Protein AF-A0A1Y3MQ27-F1 (afdb_monomer)

Sequence (311 aa):
MPIEHPIFKDSNKDNNNSEYLRPGSRIKKKEFFRLITQALKEHGFNQTADVL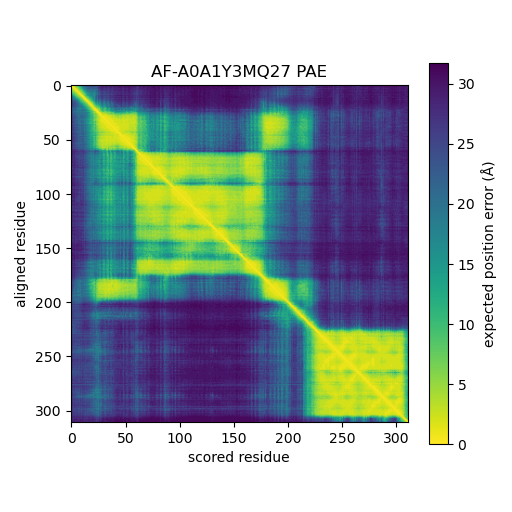EHESGIVYEESNIIQFRSSIINGDWKSAENLLKFLKIKENNYNECLFYIRQQKYLELLEKRKFTKALVVLRKELAPLQVKLNKLYELSSYLMYKNIDDIKNKINWSSKSSRSVLLNELQKYISPSLMIPKHRLETLVEQSLEFQESNCIYHNTNEKYIPIYTDHICLKEKMPNINTHILEGHDDEVWNVSFSPDGKFLASGSKDCTTIIWDITDFQLKYRLRGHIDAISNLYWSPNGKQILTCSNDRTIKLWDVMVCNN

Mean predicted aligned error: 19.34 Å

Foldseek 3Di:
DDDDDPPPPPPDPDDDDDPPPDPPDDDDPLNVLLLVLLVCVVVPVPVVSVVSCVVVVRDNPPPLVVQLLVCLLVVVLVSNLVSLVVFAFDPPCSLVLQLLSLLLVLLVCVVVVVLVVSVCSLPPPNVVSVPPVVVSVVSVVSSVDPDNVVVCVVVVDDSNVSSVVSSVVVVVGGDDDPDQDRCNVVVNVVVVVVVLVVQAPDPPDPDPDDDPPDDPPRPPPRCPPPPDDDQDDDPADWQEWDAQLVRQWIWIWFQSQWIWIAGPVVRDTDDIDHDGPGGFNYKDADNVRQWIWTDGPSRDIDIDGPPDDDD

Structure (mmCIF, N/CA/C/O backbone):
data_AF-A0A1Y3MQ27-F1
#
_entry.id   AF-A0A1Y3MQ27-F1
#
loop_
_atom_site.group_PDB
_atom_site.id
_atom_site.type_symbol
_atom_site.label_atom_id
_atom_site.label_alt_id
_atom_site.label_comp_id
_atom_site.label_asym_id
_atom_site.label_entity_id
_atom_site.label_seq_id
_atom_site.pdbx_PDB_ins_code
_atom_site.Cartn_x
_atom_site.Cartn_y
_atom_site.Cartn_z
_atom_site.occupancy
_atom_site.B_iso_or_equiv
_atom_site.auth_seq_id
_atom_site.auth_comp_id
_atom_site.auth_asym_id
_atom_site.auth_atom_id
_atom_site.pdbx_PDB_model_num
ATOM 1 N N . MET A 1 1 ? 45.745 9.295 -0.273 1.00 27.42 1 MET A N 1
ATOM 2 C CA . MET A 1 1 ? 44.733 9.063 0.781 1.00 27.42 1 MET A CA 1
ATOM 3 C C . MET A 1 1 ? 43.494 8.526 0.096 1.00 27.42 1 MET A C 1
ATOM 5 O O . MET A 1 1 ? 43.060 9.178 -0.847 1.00 27.42 1 MET A O 1
ATOM 9 N N . PRO A 1 2 ? 42.981 7.342 0.459 1.00 26.38 2 PRO A N 1
ATOM 10 C CA . PRO A 1 2 ? 41.745 6.861 -0.132 1.00 26.38 2 PRO A CA 1
ATOM 11 C C . PRO A 1 2 ? 40.610 7.732 0.409 1.00 26.38 2 PRO A C 1
ATOM 13 O O . PRO A 1 2 ? 40.486 7.924 1.616 1.00 26.38 2 PRO A O 1
ATOM 16 N N . ILE A 1 3 ? 39.843 8.321 -0.500 1.00 26.72 3 ILE A N 1
ATOM 17 C CA . ILE A 1 3 ? 38.621 9.047 -0.173 1.00 26.72 3 ILE A CA 1
ATOM 18 C C . ILE A 1 3 ? 37.584 7.964 0.117 1.00 26.72 3 ILE A C 1
ATOM 20 O O . ILE A 1 3 ? 37.194 7.219 -0.780 1.00 26.72 3 ILE A O 1
ATOM 24 N N . GLU A 1 4 ? 37.215 7.816 1.386 1.00 25.50 4 GLU A N 1
ATOM 25 C CA . GLU A 1 4 ? 36.120 6.945 1.793 1.00 25.50 4 GLU A CA 1
ATOM 26 C C . GLU A 1 4 ? 34.834 7.428 1.110 1.00 25.50 4 GLU A C 1
ATOM 28 O O . GLU A 1 4 ? 34.375 8.550 1.322 1.00 25.50 4 GLU A O 1
ATOM 33 N N . HIS A 1 5 ? 34.248 6.577 0.265 1.00 27.97 5 HIS A N 1
ATOM 34 C CA . HIS A 1 5 ? 32.849 6.720 -0.121 1.00 27.97 5 HIS A CA 1
ATOM 35 C C . HIS A 1 5 ? 31.992 6.749 1.153 1.00 27.97 5 HIS A C 1
ATOM 37 O O . HIS A 1 5 ? 32.304 6.006 2.089 1.00 27.97 5 HIS A O 1
ATOM 43 N N . PRO A 1 6 ? 30.893 7.524 1.212 1.00 27.62 6 PRO A N 1
ATOM 44 C CA . PRO A 1 6 ? 29.932 7.382 2.291 1.00 27.62 6 PRO A CA 1
ATOM 45 C C . PRO A 1 6 ? 29.273 6.008 2.150 1.00 27.62 6 PRO A C 1
ATOM 47 O O . PRO A 1 6 ? 28.302 5.807 1.424 1.00 27.62 6 PRO A O 1
ATOM 50 N N . ILE A 1 7 ? 29.863 5.027 2.827 1.00 28.61 7 ILE A N 1
ATOM 51 C CA . ILE A 1 7 ? 29.260 3.734 3.089 1.00 28.61 7 ILE A CA 1
ATOM 52 C C . ILE A 1 7 ? 28.064 4.045 3.984 1.00 28.61 7 ILE A C 1
ATOM 54 O O . ILE A 1 7 ? 28.229 4.315 5.175 1.00 28.61 7 ILE A O 1
ATOM 58 N N . PHE A 1 8 ? 26.857 4.000 3.422 1.00 32.44 8 PHE A N 1
ATOM 59 C CA . PHE A 1 8 ? 25.646 3.820 4.213 1.00 32.44 8 PHE A CA 1
ATOM 60 C C . PHE A 1 8 ? 25.761 2.459 4.908 1.00 32.44 8 PHE A C 1
ATOM 62 O O . PHE A 1 8 ? 25.398 1.416 4.365 1.00 32.44 8 PHE A O 1
ATOM 69 N N . LYS A 1 9 ? 26.370 2.455 6.097 1.00 26.53 9 LYS A N 1
ATOM 70 C CA . LYS A 1 9 ? 26.350 1.316 7.006 1.00 26.53 9 LYS A CA 1
ATOM 71 C C . LYS A 1 9 ? 24.945 1.234 7.586 1.00 26.53 9 LYS A C 1
ATOM 73 O O . LYS A 1 9 ? 24.641 1.889 8.577 1.00 26.53 9 LYS A O 1
ATOM 78 N N . ASP A 1 10 ? 24.121 0.388 6.981 1.00 29.91 10 ASP A N 1
ATOM 79 C CA . ASP A 1 10 ? 22.937 -0.163 7.630 1.00 29.91 10 ASP A CA 1
ATOM 80 C C . ASP A 1 10 ? 23.399 -1.045 8.799 1.00 29.91 10 ASP A C 1
ATOM 82 O O . ASP A 1 10 ? 23.634 -2.249 8.668 1.00 29.91 10 ASP A O 1
ATOM 86 N N . SER A 1 11 ? 23.547 -0.452 9.982 1.00 30.03 11 SER A N 1
ATOM 87 C CA . SER A 1 11 ? 23.458 -1.206 11.228 1.00 30.03 11 SER A CA 1
ATOM 88 C C . SER A 1 11 ? 21.982 -1.460 11.516 1.00 30.03 11 SER A C 1
ATOM 90 O O . SER A 1 11 ? 21.378 -0.738 12.300 1.00 30.03 11 SER A O 1
ATOM 92 N N . ASN A 1 12 ? 21.401 -2.428 10.809 1.00 28.53 12 ASN A N 1
ATOM 93 C CA . ASN A 1 12 ? 20.336 -3.308 11.290 1.00 28.53 12 ASN A CA 1
ATOM 94 C C . ASN A 1 12 ? 20.055 -4.365 10.218 1.00 28.53 12 ASN A C 1
ATOM 96 O O . ASN A 1 12 ? 19.348 -4.140 9.239 1.00 28.53 12 ASN A O 1
ATOM 100 N N . LYS A 1 13 ? 20.635 -5.549 10.429 1.00 36.75 13 LYS A N 1
ATOM 101 C CA . LYS A 1 13 ? 20.123 -6.787 9.849 1.00 36.75 13 LYS A CA 1
ATOM 102 C C . LYS A 1 13 ? 18.758 -7.044 10.477 1.00 36.75 13 LYS A C 1
ATOM 104 O O . LYS A 1 13 ? 18.708 -7.649 11.536 1.00 36.75 13 LYS A O 1
ATOM 109 N N . ASP A 1 14 ? 17.697 -6.636 9.799 1.00 28.31 14 ASP A N 1
ATOM 110 C CA . ASP A 1 14 ? 16.402 -7.292 9.922 1.00 28.31 14 ASP A CA 1
ATOM 111 C C . ASP A 1 14 ? 15.867 -7.581 8.520 1.00 28.31 14 ASP A C 1
ATOM 113 O O . ASP A 1 14 ? 15.483 -6.705 7.746 1.00 28.31 14 ASP A O 1
ATOM 117 N N . ASN A 1 15 ? 15.931 -8.868 8.187 1.00 34.31 15 ASN A N 1
ATOM 118 C CA . ASN A 1 15 ? 15.288 -9.454 7.029 1.00 34.31 15 ASN A CA 1
ATOM 119 C C . ASN A 1 15 ? 13.765 -9.291 7.152 1.00 34.31 15 ASN A C 1
ATOM 121 O O . ASN A 1 15 ? 13.186 -9.607 8.188 1.00 34.31 15 ASN A O 1
ATOM 125 N N . ASN A 1 16 ? 13.149 -8.951 6.018 1.00 32.69 16 ASN A N 1
ATOM 126 C CA . ASN A 1 16 ? 11.715 -8.955 5.711 1.00 32.69 16 ASN A CA 1
ATOM 127 C C . ASN A 1 16 ? 10.898 -7.727 6.173 1.00 32.69 16 ASN A C 1
ATOM 129 O O . ASN A 1 16 ? 10.679 -7.496 7.355 1.00 32.69 16 ASN A O 1
ATOM 133 N N . ASN A 1 17 ? 10.301 -7.058 5.174 1.00 31.69 17 ASN A N 1
ATOM 134 C CA . ASN A 1 17 ? 9.144 -6.148 5.246 1.00 31.69 17 ASN A CA 1
ATOM 135 C C . ASN A 1 17 ? 9.343 -4.662 5.575 1.00 31.69 17 ASN A C 1
ATOM 137 O O . ASN A 1 17 ? 8.513 -4.072 6.267 1.00 31.69 17 ASN A O 1
ATOM 141 N N . SER A 1 18 ? 10.304 -3.994 4.941 1.00 33.72 18 SER A N 1
ATOM 142 C CA . SER A 1 18 ? 10.174 -2.545 4.762 1.00 33.72 18 SER A CA 1
ATOM 143 C C . SER A 1 18 ? 10.921 -2.027 3.534 1.00 33.72 18 SER A C 1
ATOM 145 O O . SER A 1 18 ? 12.056 -1.561 3.627 1.00 33.72 18 SER A O 1
ATOM 147 N N . GLU A 1 19 ? 10.269 -2.080 2.369 1.00 34.22 19 GLU A N 1
ATOM 148 C CA . GLU A 1 19 ? 10.625 -1.222 1.232 1.00 34.22 19 GLU A CA 1
ATOM 149 C C . GLU A 1 19 ? 10.291 0.229 1.605 1.00 34.22 19 GLU A C 1
ATOM 151 O O . GLU A 1 19 ? 9.256 0.783 1.238 1.00 34.22 19 GLU A O 1
ATOM 156 N N . TYR A 1 20 ? 11.158 0.857 2.395 1.00 43.25 20 TYR A N 1
ATOM 157 C CA . TYR A 1 20 ? 11.160 2.305 2.496 1.00 43.25 20 TYR A CA 1
ATOM 158 C C . TYR A 1 20 ? 11.669 2.846 1.158 1.00 43.25 20 TYR A C 1
ATOM 160 O O . TYR A 1 20 ? 12.786 2.533 0.750 1.00 43.25 20 TYR A O 1
ATOM 168 N N . LEU A 1 21 ? 10.823 3.622 0.468 1.00 46.81 21 LEU A N 1
ATOM 169 C CA . LEU A 1 21 ? 11.130 4.314 -0.788 1.00 46.81 21 LEU A CA 1
ATOM 170 C C . LEU A 1 21 ? 12.510 4.979 -0.697 1.00 46.81 21 LEU A C 1
ATOM 172 O O . LEU A 1 21 ? 12.679 5.945 0.051 1.00 46.81 21 LEU A O 1
ATOM 176 N N . ARG A 1 22 ? 13.484 4.421 -1.422 1.00 45.56 22 ARG A N 1
ATOM 177 C CA . ARG A 1 22 ? 14.839 4.968 -1.560 1.00 45.56 22 ARG A CA 1
ATOM 178 C C . ARG A 1 22 ? 14.844 6.040 -2.660 1.00 45.56 22 ARG A C 1
ATOM 180 O O . ARG A 1 22 ? 14.105 5.877 -3.640 1.00 45.56 22 ARG A O 1
ATOM 187 N N . PRO A 1 23 ? 15.680 7.086 -2.564 1.00 38.97 23 PRO A N 1
ATOM 188 C CA . PRO A 1 23 ? 15.917 8.005 -3.677 1.00 38.97 23 PRO A CA 1
ATOM 189 C C . PRO A 1 23 ? 16.283 7.228 -4.956 1.00 38.97 23 PRO A C 1
ATOM 191 O O . PRO A 1 23 ? 17.087 6.300 -4.906 1.00 38.97 23 PRO A O 1
ATOM 194 N N . GLY A 1 24 ? 15.640 7.551 -6.083 1.00 43.88 24 GLY A N 1
ATOM 195 C CA . GLY A 1 24 ? 15.844 6.869 -7.373 1.00 43.88 24 GLY A CA 1
ATOM 196 C C . GLY A 1 24 ? 15.005 5.603 -7.612 1.00 43.88 24 GLY A C 1
ATOM 197 O O . GLY A 1 24 ? 15.063 5.033 -8.700 1.00 43.88 24 GLY A O 1
ATOM 198 N N . SER A 1 25 ? 14.192 5.160 -6.645 1.00 51.94 25 SER A N 1
ATOM 199 C CA . SER A 1 25 ? 13.251 4.050 -6.858 1.00 51.94 25 SER A CA 1
ATOM 200 C C . SER A 1 25 ? 11.971 4.507 -7.573 1.00 51.94 25 SER A C 1
ATOM 202 O O . SER A 1 25 ? 11.448 5.597 -7.334 1.00 51.94 25 SER A O 1
ATOM 204 N N . ARG A 1 26 ? 11.446 3.670 -8.478 1.00 54.38 26 ARG A N 1
ATOM 205 C CA . ARG A 1 26 ? 10.210 3.959 -9.219 1.00 54.38 26 ARG A CA 1
ATOM 206 C C . ARG A 1 26 ? 9.015 3.870 -8.267 1.00 54.38 26 ARG A C 1
ATOM 208 O O . ARG A 1 26 ? 8.579 2.772 -7.926 1.00 54.38 26 ARG A O 1
ATOM 215 N N . ILE A 1 27 ? 8.477 5.018 -7.858 1.00 63.44 27 ILE A N 1
ATOM 216 C CA . ILE A 1 27 ? 7.309 5.081 -6.970 1.00 63.44 27 ILE A CA 1
ATOM 217 C C . ILE A 1 27 ? 6.095 4.495 -7.699 1.00 63.44 27 ILE A C 1
ATOM 219 O O . ILE A 1 27 ? 5.733 4.941 -8.793 1.00 63.44 27 ILE A O 1
ATOM 223 N N . LYS A 1 28 ? 5.438 3.488 -7.111 1.00 69.31 28 LYS A N 1
ATOM 224 C CA . LYS A 1 28 ? 4.198 2.946 -7.683 1.00 69.31 28 LYS A CA 1
ATOM 225 C C . LYS A 1 28 ? 3.100 4.005 -7.583 1.00 69.31 28 LYS A C 1
ATOM 227 O O . LYS A 1 28 ? 2.951 4.653 -6.550 1.00 69.31 28 LYS A O 1
ATOM 232 N N . LYS A 1 29 ? 2.247 4.106 -8.612 1.00 70.56 29 LYS A N 1
ATOM 233 C CA . LYS A 1 29 ? 1.107 5.049 -8.666 1.00 70.56 29 LYS A CA 1
ATOM 234 C C . LYS A 1 29 ? 0.308 5.073 -7.353 1.00 70.56 29 LYS A C 1
ATOM 236 O O . LYS A 1 29 ? 0.011 6.134 -6.820 1.00 70.56 29 LYS A O 1
ATOM 241 N N . LYS A 1 30 ? 0.027 3.895 -6.789 1.00 69.44 30 LYS A N 1
ATOM 242 C CA . LYS A 1 30 ? -0.718 3.736 -5.532 1.00 69.44 30 LYS A CA 1
ATOM 243 C C . LYS A 1 30 ? -0.022 4.345 -4.309 1.00 69.44 30 LYS A C 1
ATOM 245 O O . LYS A 1 30 ? -0.690 4.904 -3.449 1.00 69.44 30 LYS A O 1
ATOM 250 N N . GLU A 1 31 ? 1.295 4.215 -4.214 1.00 72.00 31 GLU A N 1
ATOM 251 C CA . GLU A 1 31 ? 2.090 4.745 -3.098 1.00 72.00 31 GLU A CA 1
ATOM 252 C C . GLU A 1 31 ? 2.234 6.264 -3.203 1.00 72.00 31 GLU A C 1
ATOM 254 O O . GLU A 1 31 ? 2.124 6.963 -2.200 1.00 72.00 31 GLU A O 1
ATOM 259 N N . PHE A 1 32 ? 2.365 6.778 -4.427 1.00 77.56 32 PHE A N 1
ATOM 260 C CA . PHE A 1 32 ? 2.412 8.211 -4.698 1.00 77.56 32 PHE A CA 1
ATOM 261 C C . PHE A 1 32 ? 1.126 8.933 -4.269 1.00 77.56 32 PHE A C 1
ATOM 263 O O . PHE A 1 32 ? 1.185 9.897 -3.508 1.00 77.56 32 PHE A O 1
ATOM 270 N N . PHE A 1 33 ? -0.048 8.422 -4.666 1.00 79.00 33 PHE A N 1
ATOM 271 C CA . PHE A 1 33 ? -1.326 9.008 -4.237 1.00 79.00 33 PHE A CA 1
ATOM 272 C C . PHE A 1 33 ? -1.500 8.975 -2.714 1.00 79.00 33 PHE A C 1
ATOM 274 O O . PHE A 1 33 ? -2.037 9.921 -2.141 1.00 79.00 33 PHE A O 1
ATOM 281 N N . ARG A 1 34 ? -0.988 7.943 -2.029 1.00 75.44 34 ARG A N 1
ATOM 282 C CA . ARG A 1 34 ? -1.011 7.880 -0.559 1.00 75.44 34 ARG A CA 1
ATOM 283 C C . ARG A 1 34 ? -0.149 8.968 0.085 1.00 75.44 34 ARG A C 1
ATOM 285 O O . ARG A 1 34 ? -0.623 9.617 1.009 1.00 75.44 34 ARG A O 1
ATOM 292 N N . LEU A 1 35 ? 1.064 9.195 -0.420 1.00 78.62 35 LEU A N 1
ATOM 293 C CA . LEU A 1 35 ? 1.964 10.241 0.082 1.00 78.62 35 LEU A CA 1
ATOM 294 C C . LEU A 1 35 ? 1.359 11.644 -0.057 1.00 78.62 35 LEU A C 1
ATOM 296 O O . LEU A 1 35 ? 1.412 12.431 0.884 1.00 78.62 35 LEU A O 1
ATOM 300 N N . ILE A 1 36 ? 0.736 11.938 -1.203 1.00 83.12 36 ILE A N 1
ATOM 301 C CA . ILE A 1 36 ? 0.072 13.230 -1.434 1.00 83.12 36 ILE A CA 1
ATOM 302 C C . ILE A 1 36 ? -1.112 13.404 -0.487 1.00 83.12 36 ILE A C 1
ATOM 304 O O . ILE A 1 36 ? -1.260 14.444 0.147 1.00 83.12 36 ILE A O 1
ATOM 308 N N . THR A 1 37 ? -1.947 12.375 -0.364 1.00 77.44 37 THR A N 1
ATOM 309 C CA . THR A 1 37 ? -3.140 12.436 0.484 1.00 77.44 37 THR A CA 1
ATOM 310 C C . THR A 1 37 ? -2.776 12.640 1.957 1.00 77.44 37 THR A C 1
ATOM 312 O O . THR A 1 37 ? -3.456 13.385 2.662 1.00 77.44 37 THR A O 1
ATOM 315 N N . GLN A 1 38 ? -1.676 12.033 2.418 1.00 78.38 38 GLN A N 1
ATOM 316 C CA . GLN A 1 38 ? -1.132 12.283 3.750 1.00 78.38 38 GLN A CA 1
ATOM 317 C C . GLN A 1 38 ? -0.704 13.740 3.925 1.00 78.38 38 GLN A C 1
ATOM 319 O O . GLN A 1 38 ? -1.139 14.379 4.880 1.00 78.38 38 GLN A O 1
ATOM 324 N N . ALA A 1 39 ? 0.102 14.269 3.001 1.00 82.00 39 ALA A N 1
ATOM 325 C CA . ALA A 1 39 ? 0.589 15.643 3.071 1.00 82.00 39 ALA A CA 1
ATOM 326 C C . ALA A 1 39 ? -0.572 16.653 3.077 1.00 82.00 39 ALA A C 1
ATOM 328 O O . ALA A 1 39 ? -0.593 17.575 3.888 1.00 82.00 39 ALA A O 1
ATOM 329 N N . LEU A 1 40 ? -1.597 16.440 2.243 1.00 82.38 40 LEU A N 1
ATOM 330 C CA . LEU A 1 40 ? -2.800 17.279 2.224 1.00 82.38 40 LEU A CA 1
ATOM 331 C C . LEU A 1 40 ? -3.514 17.292 3.582 1.00 82.38 40 LEU A C 1
ATOM 333 O O . LEU A 1 40 ? -3.908 18.356 4.056 1.00 82.38 40 LEU A O 1
ATOM 337 N N . LYS A 1 41 ? -3.655 16.129 4.227 1.00 76.75 41 LYS A N 1
ATOM 338 C CA . LYS A 1 41 ? -4.280 16.013 5.554 1.00 76.75 41 LYS A CA 1
ATOM 339 C C . LYS A 1 41 ? -3.419 16.631 6.661 1.00 76.75 41 LYS A C 1
ATOM 341 O O . LYS A 1 41 ? -3.968 17.262 7.560 1.00 76.75 41 LYS A O 1
ATOM 346 N N . GLU A 1 42 ? -2.094 16.498 6.589 1.00 77.94 42 GLU A N 1
ATOM 347 C CA . GLU A 1 42 ? -1.149 17.116 7.536 1.00 77.94 42 GLU A CA 1
ATOM 348 C C . GLU A 1 42 ? -1.198 18.652 7.483 1.00 77.94 42 GLU A C 1
ATOM 350 O O . GLU A 1 42 ? -1.182 19.295 8.531 1.00 77.94 42 GLU A O 1
ATOM 355 N N . HIS A 1 43 ? -1.371 19.229 6.290 1.00 81.12 43 HIS A N 1
ATOM 356 C CA . HIS A 1 43 ? -1.516 20.677 6.077 1.00 81.12 43 HIS A CA 1
ATOM 357 C C . HIS A 1 43 ? -2.954 21.205 6.223 1.00 81.12 43 HIS A C 1
ATOM 359 O O . HIS A 1 43 ? -3.209 22.388 6.012 1.00 81.12 43 HIS A O 1
ATOM 365 N N . GLY A 1 44 ? -3.914 20.351 6.596 1.00 78.25 44 GLY A N 1
ATOM 366 C CA . GLY A 1 44 ? -5.304 20.747 6.857 1.00 78.25 44 GLY A CA 1
ATOM 367 C C . GLY A 1 44 ? -6.212 20.854 5.623 1.00 78.25 44 GLY A C 1
ATOM 368 O O . GLY A 1 44 ? -7.376 21.238 5.753 1.00 78.25 44 GLY A O 1
ATOM 369 N N . PHE A 1 45 ? -5.746 20.456 4.437 1.00 84.38 45 PHE A N 1
ATOM 370 C CA . PHE A 1 45 ? -6.516 20.431 3.186 1.00 84.38 45 PHE A CA 1
ATOM 371 C C . PHE A 1 45 ? -7.380 19.164 3.050 1.00 84.38 45 PHE A C 1
ATOM 373 O O . PHE A 1 45 ? -7.280 18.409 2.081 1.00 84.38 45 PHE A O 1
ATOM 380 N N . ASN A 1 46 ? -8.259 18.927 4.027 1.00 74.12 46 ASN A N 1
ATOM 381 C CA .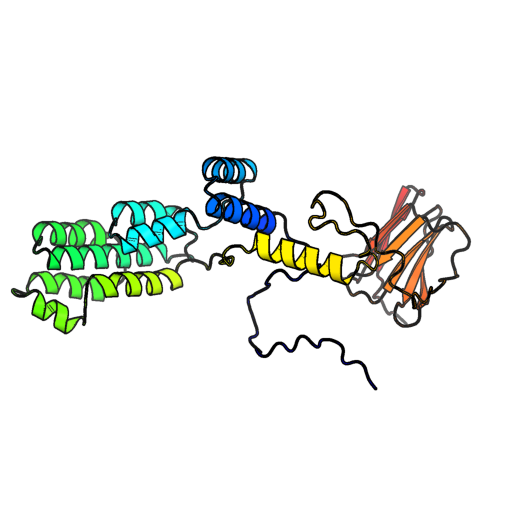 ASN A 1 46 ? -9.064 17.700 4.101 1.00 74.12 46 ASN A CA 1
ATOM 382 C C . ASN A 1 46 ? -10.031 17.532 2.915 1.00 74.12 46 ASN A C 1
ATOM 384 O O . ASN A 1 46 ? -10.136 16.440 2.373 1.00 74.12 46 ASN A O 1
ATOM 388 N N . GLN A 1 47 ? -10.680 18.611 2.460 1.00 76.50 47 GLN A N 1
ATOM 389 C CA . GLN A 1 47 ? -11.613 18.556 1.321 1.00 76.50 47 GLN A CA 1
ATOM 390 C C . GLN A 1 47 ? -10.912 18.122 0.026 1.00 76.50 47 GLN A C 1
ATOM 392 O O . GLN A 1 47 ? -11.423 17.288 -0.714 1.00 76.50 47 GLN A O 1
ATOM 397 N N . THR A 1 48 ? -9.714 18.652 -0.225 1.00 79.44 48 THR A N 1
ATOM 398 C CA . THR A 1 48 ? -8.897 18.296 -1.391 1.00 79.44 48 THR A CA 1
ATOM 399 C C . THR A 1 48 ? -8.414 16.851 -1.311 1.00 79.44 48 THR A C 1
ATOM 401 O O . THR A 1 48 ? -8.402 16.148 -2.318 1.00 79.44 48 THR A O 1
ATOM 404 N N . ALA A 1 49 ? -8.051 16.391 -0.110 1.00 76.62 49 ALA A N 1
ATOM 405 C CA . ALA A 1 49 ? -7.676 15.002 0.122 1.00 76.62 49 ALA A CA 1
ATOM 406 C C . ALA A 1 49 ? -8.842 14.041 -0.172 1.00 76.62 49 ALA A C 1
ATOM 408 O O . ALA A 1 49 ? -8.634 13.020 -0.820 1.00 76.62 49 ALA A O 1
ATOM 409 N N . ASP A 1 50 ? -10.065 14.386 0.237 1.00 69.75 50 ASP A N 1
ATOM 410 C CA . ASP A 1 50 ? -11.253 13.554 0.010 1.00 69.75 50 ASP A CA 1
ATOM 411 C C . ASP A 1 50 ? -11.631 13.478 -1.484 1.00 69.75 50 ASP A C 1
ATOM 413 O O . ASP A 1 50 ? -11.969 12.405 -1.987 1.00 69.75 50 ASP A O 1
ATOM 417 N N . VAL A 1 51 ? -11.511 14.590 -2.224 1.00 80.50 51 VAL A N 1
ATOM 418 C CA . VAL A 1 51 ? -11.692 14.606 -3.690 1.00 80.50 51 VAL A CA 1
ATOM 419 C C . VAL A 1 51 ? -10.641 13.733 -4.380 1.00 80.50 51 VAL A C 1
ATOM 421 O O . VAL A 1 51 ? -10.982 12.920 -5.239 1.00 80.50 51 VAL A O 1
ATOM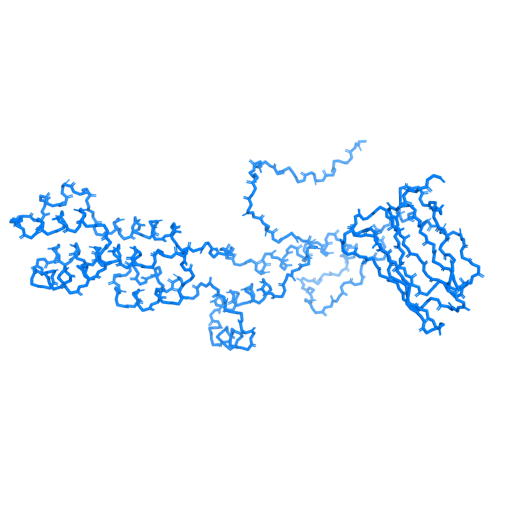 424 N N . LEU A 1 52 ? -9.375 13.841 -3.968 1.00 78.38 52 LEU A N 1
ATOM 425 C CA . LEU A 1 52 ? -8.283 13.042 -4.523 1.00 78.38 52 LEU A CA 1
ATOM 426 C C . LEU A 1 52 ? -8.490 11.539 -4.277 1.00 78.38 52 LEU A C 1
ATOM 428 O O . LEU A 1 52 ? -8.247 10.725 -5.170 1.00 78.38 52 LEU A O 1
ATOM 432 N N . GLU A 1 53 ? -8.957 11.154 -3.089 1.00 73.12 53 GLU A N 1
ATOM 433 C CA . GLU A 1 53 ? -9.306 9.765 -2.769 1.00 73.12 53 GLU A CA 1
ATOM 434 C C . GLU A 1 53 ? -10.459 9.253 -3.644 1.00 73.12 53 GLU A C 1
ATOM 436 O O . GLU A 1 53 ? -10.396 8.125 -4.143 1.00 73.12 53 GLU A O 1
ATOM 441 N N . HIS A 1 54 ? -11.481 10.084 -3.869 1.00 70.00 54 HIS A N 1
ATOM 442 C CA . HIS A 1 54 ? -12.636 9.746 -4.699 1.00 70.00 54 HIS A CA 1
ATOM 443 C C . HIS A 1 54 ? -12.257 9.554 -6.176 1.00 70.00 54 HIS A C 1
ATOM 445 O O . HIS A 1 54 ? -12.633 8.552 -6.782 1.00 70.00 54 HIS A O 1
ATOM 451 N N . GLU A 1 55 ? -11.483 10.474 -6.757 1.00 76.62 55 GLU A N 1
ATOM 452 C CA . GLU A 1 55 ? -11.093 10.415 -8.173 1.00 76.62 55 GLU A CA 1
ATOM 453 C C . GLU A 1 55 ? -10.038 9.344 -8.464 1.00 76.62 55 GLU A C 1
ATOM 455 O O . GLU A 1 55 ? -10.080 8.682 -9.501 1.00 76.62 55 GLU A O 1
ATOM 460 N N . SER A 1 56 ? -9.083 9.147 -7.552 1.00 73.00 56 SER A N 1
ATOM 461 C CA . SER A 1 56 ? -8.021 8.153 -7.743 1.00 73.00 56 SER A CA 1
ATOM 462 C C . SER A 1 56 ? -8.478 6.719 -7.455 1.00 73.00 56 SER A C 1
ATOM 464 O O . SER A 1 56 ? -7.797 5.772 -7.859 1.00 73.00 56 SER A O 1
ATOM 466 N N . GLY A 1 57 ? -9.586 6.541 -6.720 1.00 61.22 57 GLY A N 1
ATOM 467 C CA . GLY A 1 57 ? -10.025 5.251 -6.177 1.00 61.22 57 GLY A CA 1
ATOM 468 C C . GLY A 1 57 ? -9.036 4.643 -5.171 1.00 61.22 57 GLY A C 1
ATOM 469 O O . GLY A 1 57 ? -9.180 3.487 -4.762 1.00 61.22 57 GLY A O 1
ATOM 470 N N . ILE A 1 58 ? -8.000 5.395 -4.785 1.00 62.84 58 ILE A N 1
ATOM 471 C CA . ILE A 1 58 ? -6.942 4.978 -3.873 1.00 62.84 58 ILE A CA 1
ATOM 472 C C . ILE A 1 58 ? -7.148 5.748 -2.581 1.00 62.84 58 ILE A C 1
ATOM 474 O O . ILE A 1 58 ? -6.664 6.859 -2.397 1.00 62.84 58 ILE A O 1
ATOM 478 N N . VAL A 1 59 ? -7.857 5.111 -1.658 1.00 59.09 59 VAL A N 1
ATOM 479 C CA . VAL A 1 59 ? -8.027 5.647 -0.313 1.00 59.09 59 VAL A CA 1
ATOM 480 C C . VAL A 1 59 ? -6.673 5.606 0.394 1.00 59.09 59 VAL A C 1
ATOM 482 O O . VAL A 1 59 ? -5.997 4.563 0.409 1.00 59.09 59 VAL A O 1
ATOM 485 N N . TYR A 1 60 ? -6.273 6.731 0.992 1.00 58.59 60 TYR A N 1
ATOM 486 C CA . TYR A 1 60 ? -5.252 6.712 2.026 1.00 58.59 60 TYR A CA 1
ATOM 487 C C . TYR A 1 60 ? -5.820 5.870 3.162 1.00 58.59 60 TYR A C 1
ATOM 489 O O . TYR A 1 60 ? -6.705 6.304 3.901 1.00 58.59 60 TYR A O 1
ATOM 497 N N . GLU A 1 61 ? -5.382 4.609 3.215 1.00 56.09 61 GLU A N 1
ATOM 498 C CA . GLU A 1 61 ? -5.729 3.640 4.249 1.00 56.09 61 GLU A CA 1
ATOM 499 C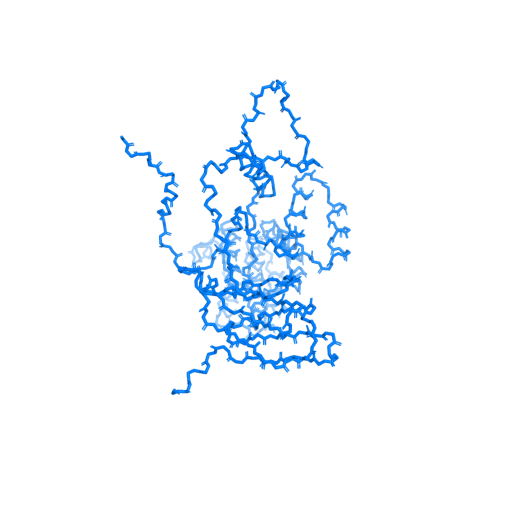 C . GLU A 1 61 ? -5.205 4.162 5.583 1.00 56.09 61 GLU A C 1
ATOM 501 O O . GLU A 1 61 ? -4.184 3.687 6.051 1.00 56.09 61 GLU A O 1
ATOM 506 N N . GLU A 1 62 ? -5.877 5.162 6.156 1.00 57.84 62 GLU A N 1
ATOM 507 C CA . GLU A 1 62 ? -5.819 5.498 7.568 1.00 57.84 62 GLU A CA 1
ATOM 508 C C . GLU A 1 62 ? -6.769 6.615 8.029 1.00 57.84 62 GLU A C 1
ATOM 510 O O . GLU A 1 62 ? -6.798 6.847 9.225 1.00 57.84 62 GLU A O 1
ATOM 515 N N . SER A 1 63 ? -7.631 7.249 7.216 1.00 58.50 63 SER A N 1
ATOM 516 C CA . SER A 1 63 ? -8.689 8.114 7.802 1.00 58.50 63 SER A CA 1
ATOM 517 C C . SER A 1 63 ? -9.592 7.304 8.740 1.00 58.50 63 SER A C 1
ATOM 519 O O . SER A 1 63 ? -9.724 7.626 9.918 1.00 58.50 63 SER A O 1
ATOM 521 N N . ASN A 1 64 ? -10.100 6.171 8.254 1.00 64.38 64 ASN A N 1
ATOM 522 C CA . ASN A 1 64 ? -10.932 5.259 9.032 1.00 64.38 64 ASN A CA 1
ATOM 523 C C . ASN A 1 64 ? -10.157 4.553 10.152 1.00 64.38 64 ASN A C 1
ATOM 525 O O . ASN A 1 64 ? -10.735 4.323 11.204 1.00 64.38 64 ASN A O 1
ATOM 529 N N . ILE A 1 65 ? -8.867 4.226 9.979 1.00 71.88 65 ILE A N 1
ATOM 530 C CA . ILE A 1 65 ? -8.054 3.595 11.043 1.00 71.88 65 ILE A CA 1
ATOM 531 C C . ILE A 1 65 ? -7.696 4.616 12.126 1.00 71.88 65 ILE A C 1
ATOM 533 O O . ILE A 1 65 ? -7.780 4.293 13.306 1.00 71.88 65 ILE A O 1
ATOM 537 N N . ILE A 1 66 ? -7.341 5.851 11.762 1.00 69.81 66 ILE A N 1
ATOM 538 C CA . ILE A 1 66 ? -7.082 6.940 12.713 1.00 69.81 66 ILE A CA 1
ATOM 539 C C . ILE A 1 66 ? -8.373 7.290 13.452 1.00 69.81 66 ILE A C 1
ATOM 541 O O . ILE A 1 66 ? -8.361 7.355 14.680 1.00 69.81 66 ILE A O 1
ATOM 545 N N . GLN A 1 67 ? -9.494 7.438 12.739 1.00 72.88 67 GLN A N 1
ATOM 546 C CA . GLN A 1 67 ? -10.812 7.645 13.346 1.00 72.88 67 GLN A CA 1
ATOM 547 C C . GLN A 1 67 ? -11.245 6.453 14.204 1.00 72.88 67 GLN A C 1
ATOM 549 O O . GLN A 1 67 ? -11.845 6.640 15.256 1.00 72.88 67 GLN A O 1
ATOM 554 N N . PHE A 1 68 ? -10.914 5.224 13.817 1.00 81.62 68 PHE A N 1
ATOM 555 C CA . PHE A 1 68 ? -11.187 4.027 14.611 1.00 81.62 68 PHE A CA 1
ATOM 556 C C . PHE A 1 68 ? -10.347 4.005 15.893 1.00 81.62 68 PHE A C 1
ATOM 558 O O . PHE A 1 68 ? -10.886 3.793 16.979 1.00 81.62 68 PHE A O 1
ATOM 565 N N . ARG A 1 69 ? -9.044 4.303 15.800 1.00 78.25 69 ARG A N 1
ATOM 566 C CA . ARG A 1 69 ? -8.141 4.431 16.954 1.00 78.25 69 ARG A CA 1
ATOM 567 C C . ARG A 1 69 ? -8.602 5.543 17.895 1.00 78.25 69 ARG A C 1
ATOM 569 O O . ARG A 1 69 ? -8.682 5.314 19.100 1.00 78.25 69 ARG A O 1
ATOM 576 N N . SER A 1 70 ? -8.956 6.715 17.366 1.00 77.56 70 SER A N 1
ATOM 577 C CA . SER A 1 70 ? -9.464 7.830 18.170 1.00 77.56 70 SER A CA 1
ATOM 578 C C . SER A 1 70 ? -10.817 7.499 18.802 1.00 77.56 70 SER A C 1
ATOM 580 O O . SER A 1 70 ? -11.007 7.768 19.985 1.00 77.56 70 SER A O 1
ATOM 582 N N . SER A 1 71 ? -11.714 6.820 18.078 1.00 84.19 71 SER A N 1
ATOM 583 C CA . SER A 1 71 ? -12.996 6.338 18.609 1.00 84.19 71 SER A CA 1
ATOM 584 C C . SER A 1 71 ? -12.793 5.374 19.779 1.00 84.19 71 SER A C 1
ATOM 586 O O . SER A 1 71 ? -13.436 5.534 20.814 1.00 84.19 71 SER A O 1
ATOM 588 N N . ILE A 1 72 ? -11.857 4.422 19.675 1.00 85.12 72 ILE A N 1
ATOM 589 C CA . ILE A 1 72 ? -11.531 3.487 20.766 1.00 85.12 72 ILE A CA 1
ATOM 590 C C . ILE A 1 72 ? -10.956 4.226 21.978 1.00 85.12 72 ILE A C 1
ATOM 592 O O . ILE A 1 72 ? -11.402 4.002 23.103 1.00 85.12 72 ILE A O 1
ATOM 596 N N . ILE A 1 73 ? -9.990 5.124 21.768 1.00 82.12 73 ILE A N 1
ATOM 597 C CA . ILE A 1 73 ? -9.348 5.879 22.856 1.00 82.12 73 ILE A CA 1
ATOM 598 C C . ILE A 1 73 ? -10.367 6.777 23.569 1.00 82.12 73 ILE A C 1
ATOM 600 O O . ILE A 1 73 ? -10.385 6.828 24.803 1.00 82.12 73 ILE A O 1
ATOM 604 N N . ASN A 1 74 ? -11.257 7.424 22.815 1.00 81.94 74 ASN A N 1
ATOM 605 C CA . ASN A 1 74 ? -12.306 8.294 23.348 1.00 81.94 74 ASN A CA 1
ATOM 606 C C . ASN A 1 74 ? -13.478 7.502 23.961 1.00 81.94 74 ASN A C 1
ATOM 608 O O . ASN A 1 74 ? -14.188 8.019 24.826 1.00 81.94 74 ASN A O 1
ATOM 612 N N . GLY A 1 75 ? -13.634 6.221 23.611 1.00 83.31 75 GLY A N 1
ATOM 613 C CA . GLY A 1 75 ? -14.719 5.351 24.075 1.00 83.31 75 GLY A CA 1
ATOM 614 C C . GLY A 1 75 ? -16.021 5.510 23.282 1.00 83.31 75 GLY A C 1
ATOM 615 O O . GLY A 1 75 ? -17.096 5.208 23.805 1.00 83.31 75 GLY A O 1
ATOM 616 N N . ASP A 1 76 ? -15.947 5.991 22.039 1.00 86.69 76 ASP A N 1
ATOM 617 C CA . ASP A 1 76 ? -17.071 6.009 21.102 1.00 86.69 76 ASP A CA 1
ATOM 618 C C . ASP A 1 76 ? -17.204 4.650 20.397 1.00 86.69 76 ASP A C 1
ATOM 620 O O . ASP A 1 76 ? -16.804 4.433 19.250 1.00 86.69 76 ASP A O 1
ATOM 624 N N . TRP A 1 77 ? -17.772 3.697 21.133 1.00 88.62 77 TRP A N 1
ATOM 625 C CA . TRP A 1 77 ? -17.911 2.309 20.697 1.00 88.62 77 TRP A CA 1
ATOM 626 C C . TRP A 1 77 ? -18.810 2.139 19.467 1.00 88.62 77 TRP A C 1
ATOM 628 O O . TRP A 1 77 ? -18.608 1.214 18.684 1.00 88.62 77 TRP A O 1
ATOM 638 N N . LYS A 1 78 ? -19.795 3.026 19.271 1.00 87.56 78 LYS A N 1
ATOM 639 C CA . LYS A 1 78 ? -20.729 2.938 18.140 1.00 87.56 78 LYS A CA 1
ATOM 640 C C . LYS A 1 78 ? -20.030 3.312 16.834 1.00 87.56 78 LYS A C 1
ATOM 642 O O . LYS A 1 78 ? -20.174 2.600 15.842 1.00 87.56 78 LYS A O 1
ATOM 647 N N . SER A 1 79 ? -19.247 4.388 16.858 1.00 82.56 79 SER A N 1
ATOM 648 C CA . SER A 1 79 ? -18.425 4.795 15.716 1.00 82.56 79 SER A CA 1
ATOM 649 C C . SER A 1 79 ? -17.346 3.755 15.414 1.00 82.56 79 SER A C 1
ATOM 651 O O . SER A 1 79 ? -17.177 3.380 14.255 1.00 82.56 79 SER A O 1
ATOM 653 N N . ALA A 1 80 ? -16.704 3.189 16.444 1.00 86.00 80 ALA A N 1
ATOM 654 C CA . ALA A 1 80 ? -15.718 2.122 16.268 1.00 86.00 80 ALA A CA 1
ATOM 655 C C . ALA A 1 80 ? -16.301 0.869 15.576 1.00 86.00 80 ALA A C 1
ATOM 657 O O . ALA A 1 80 ? -15.695 0.357 14.636 1.00 86.00 80 ALA A O 1
ATOM 658 N N . GLU A 1 81 ? -17.487 0.391 15.982 1.00 87.94 81 GLU A N 1
ATOM 659 C CA . GLU A 1 81 ? -18.145 -0.767 15.344 1.00 87.94 81 GLU A CA 1
ATOM 660 C C . GLU A 1 81 ? -18.554 -0.492 13.888 1.00 87.94 81 GLU A C 1
ATOM 662 O O . GLU A 1 81 ? -18.440 -1.374 13.036 1.00 87.94 81 GLU A O 1
ATOM 667 N N . ASN A 1 82 ? -19.009 0.726 13.582 1.00 84.38 82 ASN A N 1
ATOM 668 C CA . ASN A 1 82 ? -19.365 1.107 12.215 1.00 84.38 82 ASN A CA 1
ATOM 669 C C . ASN A 1 82 ? -18.138 1.148 11.299 1.00 84.38 82 ASN A C 1
ATOM 671 O O . ASN A 1 82 ? -18.191 0.629 10.185 1.00 84.38 82 ASN A O 1
ATOM 675 N N . LEU A 1 83 ? -17.035 1.726 11.784 1.00 80.94 83 LEU A N 1
ATOM 676 C CA . LEU A 1 83 ? -15.779 1.832 11.042 1.00 80.94 83 LEU A CA 1
ATOM 677 C C . LEU A 1 83 ? -15.138 0.462 10.789 1.00 80.94 83 LEU A C 1
ATOM 679 O O . LEU A 1 83 ? -14.527 0.270 9.742 1.00 80.94 83 LEU A O 1
ATOM 683 N N . LEU A 1 84 ? -15.341 -0.508 11.689 1.00 80.56 84 LEU A N 1
ATOM 684 C CA . LEU A 1 84 ? -14.798 -1.866 11.576 1.00 80.56 84 LEU A CA 1
ATOM 685 C C . LEU A 1 84 ? -15.167 -2.556 10.247 1.00 80.56 84 LEU A C 1
ATOM 687 O O . LEU A 1 84 ? -14.348 -3.286 9.694 1.00 80.56 84 LEU A O 1
ATOM 691 N N . LYS A 1 85 ? -16.366 -2.297 9.703 1.00 76.69 85 LYS A N 1
ATOM 692 C CA . LYS A 1 85 ? -16.837 -2.856 8.417 1.00 76.69 85 LYS A CA 1
ATOM 693 C C . LYS A 1 85 ? -16.006 -2.410 7.215 1.00 76.69 85 LYS A C 1
ATOM 695 O O . LYS A 1 85 ? -15.978 -3.104 6.205 1.00 76.69 85 LYS A O 1
ATOM 700 N N . PHE A 1 86 ? -15.359 -1.254 7.321 1.00 69.81 86 PHE A N 1
ATOM 701 C CA . PHE A 1 86 ? -14.569 -0.651 6.252 1.00 69.81 86 PHE A CA 1
ATOM 702 C C . PHE A 1 86 ? -13.071 -0.973 6.377 1.00 69.81 86 PHE A C 1
ATOM 704 O O . PHE A 1 86 ? -12.282 -0.556 5.532 1.00 69.81 86 PHE A O 1
ATOM 711 N N . LEU A 1 87 ? -12.661 -1.700 7.425 1.00 72.94 87 LEU A N 1
ATOM 712 C CA . LEU A 1 87 ? -11.269 -2.078 7.662 1.00 72.94 87 LEU A CA 1
ATOM 713 C C . LEU A 1 87 ? -10.928 -3.426 7.016 1.00 72.94 87 LEU A C 1
ATOM 715 O O . LEU A 1 87 ? -11.715 -4.371 7.042 1.00 72.94 87 LEU A O 1
ATOM 719 N N . LYS A 1 88 ? -9.700 -3.545 6.498 1.00 70.31 88 LYS A N 1
ATOM 720 C CA . LYS A 1 88 ? -9.152 -4.811 5.985 1.00 70.31 88 LYS A CA 1
ATOM 721 C C . LYS A 1 88 ? -8.733 -5.735 7.126 1.00 70.31 88 LYS A C 1
ATOM 723 O O . LYS A 1 88 ? -7.591 -5.707 7.595 1.00 70.31 88 LYS A O 1
ATOM 728 N N . ILE A 1 89 ? -9.667 -6.565 7.565 1.00 74.88 89 ILE A N 1
ATOM 729 C CA . ILE A 1 89 ? -9.454 -7.561 8.618 1.00 74.88 89 ILE A CA 1
ATOM 730 C C . ILE A 1 89 ? -8.998 -8.881 7.989 1.00 74.88 89 ILE A C 1
ATOM 732 O O . ILE A 1 89 ? -9.520 -9.286 6.952 1.00 74.88 89 ILE A O 1
ATOM 736 N N . LYS A 1 90 ? -8.017 -9.547 8.611 1.00 73.00 90 LYS A N 1
ATOM 737 C CA . LYS A 1 90 ? -7.562 -10.885 8.198 1.00 73.00 90 LYS A CA 1
ATOM 738 C C . LYS A 1 90 ? -8.735 -11.873 8.234 1.00 73.00 90 LYS A C 1
ATOM 740 O O . LYS A 1 90 ? -9.503 -11.847 9.199 1.00 73.00 90 LYS A O 1
ATOM 745 N N . GLU A 1 91 ? -8.857 -12.730 7.217 1.00 60.06 91 GLU A N 1
ATOM 746 C CA . GLU A 1 91 ? -10.005 -13.630 7.004 1.00 60.06 91 GLU A CA 1
ATOM 747 C C . GLU A 1 91 ? -10.483 -14.321 8.301 1.00 60.06 91 GLU A C 1
ATOM 749 O O . GLU A 1 91 ? -9.682 -14.791 9.108 1.00 60.06 91 GLU A O 1
ATOM 754 N N . ASN A 1 92 ? -11.805 -14.326 8.519 1.00 64.62 92 ASN A N 1
ATOM 755 C CA . ASN A 1 92 ? -12.536 -14.857 9.686 1.00 64.62 92 ASN A CA 1
ATOM 756 C C . ASN A 1 92 ? -12.326 -14.193 11.064 1.00 64.62 92 ASN A C 1
ATOM 758 O O . ASN A 1 92 ? -12.988 -14.587 12.023 1.00 64.62 92 ASN A O 1
ATOM 762 N N . ASN A 1 93 ? -11.532 -13.125 11.189 1.00 79.94 93 ASN A N 1
ATOM 763 C CA . ASN A 1 93 ? -11.313 -12.466 12.491 1.00 79.94 93 ASN A CA 1
ATOM 764 C C . ASN A 1 93 ? -12.296 -11.327 12.823 1.00 79.94 93 ASN A C 1
ATOM 766 O O . ASN A 1 93 ? -12.195 -10.710 13.884 1.00 79.94 93 ASN A O 1
ATOM 770 N N . TYR A 1 94 ? -13.270 -11.039 11.953 1.00 83.12 94 TYR A N 1
ATOM 771 C CA . TYR A 1 94 ? -14.220 -9.934 12.151 1.00 83.12 94 TYR A CA 1
ATOM 772 C C . TYR A 1 94 ? -15.004 -10.057 13.470 1.00 83.12 94 TYR A C 1
ATOM 774 O O . TYR A 1 94 ? -15.081 -9.105 14.250 1.00 83.12 94 TYR A O 1
ATOM 782 N N . ASN A 1 95 ? -15.531 -11.252 13.758 1.00 85.44 95 ASN A N 1
ATOM 783 C CA . ASN A 1 95 ? -16.287 -11.509 14.984 1.00 85.44 95 ASN A CA 1
ATOM 784 C C . ASN A 1 95 ? -15.398 -11.466 16.237 1.00 85.44 95 ASN A C 1
ATOM 786 O O . ASN A 1 95 ? -15.877 -11.065 17.298 1.00 85.44 95 ASN A O 1
ATOM 790 N N . GLU A 1 96 ? -14.108 -11.810 16.126 1.00 86.25 96 GLU A N 1
ATOM 791 C CA . GLU A 1 96 ? -13.156 -11.664 17.235 1.00 86.25 96 GLU A CA 1
ATOM 792 C C . GLU A 1 96 ? -12.911 -10.191 17.574 1.00 86.25 96 GLU A C 1
ATOM 794 O O . GLU A 1 96 ? -12.982 -9.808 18.743 1.00 86.25 96 GLU A O 1
ATOM 799 N N . CYS A 1 97 ? -12.684 -9.346 16.564 1.00 86.06 97 CYS A N 1
ATOM 800 C CA . CYS A 1 97 ? -12.521 -7.905 16.761 1.00 86.06 97 CYS A CA 1
ATOM 801 C C . CYS A 1 97 ? -13.754 -7.294 17.439 1.00 86.06 97 CYS A C 1
ATOM 803 O O . CYS A 1 97 ? -13.634 -6.541 18.409 1.00 86.06 97 CYS A O 1
ATOM 805 N N . LEU A 1 98 ? -14.947 -7.665 16.968 1.00 88.44 98 LEU A N 1
ATOM 806 C CA . LEU A 1 98 ? -16.208 -7.193 17.532 1.00 88.44 98 LEU A CA 1
ATOM 807 C C . LEU A 1 98 ? -16.400 -7.666 18.982 1.00 88.44 98 LEU A C 1
ATOM 809 O O . LEU A 1 98 ? -16.871 -6.898 19.823 1.00 88.44 98 LEU A O 1
ATOM 813 N N . PHE A 1 99 ? -15.996 -8.904 19.289 1.00 89.44 99 PHE A N 1
ATOM 814 C CA . PHE A 1 99 ? -16.032 -9.450 20.644 1.00 89.44 99 PHE A CA 1
ATOM 815 C C . PHE A 1 99 ? -15.181 -8.613 21.603 1.00 89.44 99 PHE A C 1
ATOM 817 O O . PHE A 1 99 ? -15.672 -8.217 22.658 1.00 89.44 99 PHE A O 1
ATOM 824 N N . TYR A 1 100 ? -13.941 -8.283 21.235 1.00 88.06 100 TYR A N 1
ATOM 825 C CA . TYR A 1 100 ? -13.054 -7.492 22.093 1.00 88.06 100 TYR A CA 1
ATOM 826 C C . TYR A 1 100 ? -13.554 -6.059 22.324 1.00 88.06 100 TYR A C 1
ATOM 828 O O . TYR A 1 100 ? -13.517 -5.569 23.455 1.00 88.06 100 TYR A O 1
ATOM 836 N N . ILE A 1 101 ? -14.083 -5.403 21.286 1.00 88.88 101 ILE A N 1
ATOM 837 C CA . ILE A 1 101 ? -14.672 -4.058 21.402 1.00 88.88 101 ILE A CA 1
ATOM 838 C C . ILE A 1 101 ? -15.869 -4.081 22.366 1.00 88.88 101 ILE A C 1
ATOM 840 O O . ILE A 1 101 ? -15.955 -3.275 23.297 1.00 88.88 101 ILE A O 1
ATOM 844 N N . ARG A 1 102 ? -16.780 -5.045 22.191 1.00 91.12 102 ARG A N 1
ATOM 845 C CA . ARG A 1 102 ? -17.977 -5.189 23.035 1.00 91.12 102 ARG A CA 1
ATOM 846 C C . ARG A 1 102 ? -17.648 -5.636 24.454 1.00 91.12 102 ARG A C 1
ATOM 848 O O . ARG A 1 102 ? -18.305 -5.189 25.393 1.00 91.12 102 ARG A O 1
ATOM 855 N N . GLN A 1 103 ? -16.614 -6.459 24.629 1.00 89.38 103 GLN A N 1
ATOM 856 C CA . GLN A 1 103 ? -16.085 -6.830 25.940 1.00 89.38 103 GLN A CA 1
ATOM 857 C C . GLN A 1 103 ? -15.628 -5.580 26.700 1.00 89.38 103 GLN A C 1
ATOM 859 O O . GLN A 1 103 ? -16.009 -5.389 27.854 1.00 89.38 103 GLN A O 1
ATOM 864 N N . GLN A 1 104 ? -14.856 -4.704 26.055 1.00 88.31 104 GLN A N 1
ATOM 865 C CA . GLN A 1 104 ? -14.379 -3.478 26.688 1.00 88.31 104 GLN A CA 1
ATOM 866 C C . GLN A 1 104 ? -15.539 -2.532 27.041 1.00 88.31 104 GLN A C 1
ATOM 868 O O . GLN A 1 104 ? -15.617 -2.044 28.169 1.00 88.31 104 GLN A O 1
ATOM 873 N N . LYS A 1 105 ? -16.503 -2.350 26.128 1.00 90.38 105 LYS A N 1
ATOM 874 C CA . LYS A 1 105 ? -17.749 -1.604 26.387 1.00 90.38 105 LYS A CA 1
ATOM 875 C C . LYS A 1 105 ? -18.522 -2.161 27.591 1.00 90.38 105 LYS A C 1
ATOM 877 O O . LYS A 1 105 ? -19.049 -1.389 28.393 1.00 90.38 105 LYS A O 1
ATOM 882 N N . TYR A 1 106 ? -18.596 -3.485 27.732 1.00 89.44 106 TYR A N 1
ATOM 883 C CA . TYR A 1 106 ? -19.250 -4.153 28.858 1.00 89.44 106 TYR A CA 1
ATOM 884 C C . TYR A 1 106 ? -18.553 -3.854 30.195 1.00 89.44 106 TYR A C 1
ATOM 886 O O . TYR A 1 106 ? -19.222 -3.447 31.148 1.00 89.44 106 TYR A O 1
ATOM 894 N N . LEU A 1 107 ? -17.223 -3.979 30.257 1.00 85.94 107 LEU A N 1
ATOM 895 C CA . LEU A 1 107 ? -16.446 -3.711 31.475 1.00 85.94 107 LEU A CA 1
ATOM 896 C C . LEU A 1 107 ? -16.572 -2.246 31.929 1.00 85.94 107 LEU A C 1
ATOM 898 O O . LEU A 1 107 ? -16.767 -1.978 33.113 1.00 85.94 107 LEU A O 1
ATOM 902 N N . GLU A 1 108 ? -16.579 -1.293 30.994 1.00 86.75 108 GLU A N 1
ATOM 903 C CA . GLU A 1 108 ? -16.797 0.125 31.319 1.00 86.75 108 GLU A CA 1
ATOM 904 C C . GLU A 1 108 ? -18.212 0.427 31.835 1.00 86.75 108 GLU A C 1
ATOM 906 O O . GLU A 1 108 ? -18.411 1.340 32.642 1.00 86.75 108 GLU A O 1
ATOM 911 N N . LEU A 1 109 ? -19.226 -0.316 31.378 1.00 87.50 109 LEU A N 1
ATOM 912 C CA . LEU A 1 109 ? -20.588 -0.191 31.903 1.00 87.50 109 LEU A CA 1
ATOM 913 C C . LEU A 1 109 ? -20.704 -0.749 33.322 1.00 87.50 109 LEU A C 1
ATOM 915 O O . LEU A 1 109 ? -21.415 -0.148 34.135 1.00 87.50 109 LEU A O 1
ATOM 919 N N . LEU A 1 110 ? -20.004 -1.849 33.621 1.00 84.69 110 LEU A N 1
ATOM 920 C CA . LEU A 1 110 ? -19.899 -2.374 34.982 1.00 84.69 110 LEU A CA 1
ATOM 921 C C . LEU A 1 110 ? -19.238 -1.355 35.906 1.00 84.69 110 LEU A C 1
ATOM 923 O O . LEU A 1 110 ? -19.813 -1.039 36.940 1.00 84.69 110 LEU A O 1
ATOM 927 N N . GLU A 1 111 ? -18.111 -0.760 35.505 1.00 83.31 111 GLU A N 1
ATOM 928 C CA . GLU A 1 111 ? -17.428 0.274 36.296 1.00 83.31 111 GLU A CA 1
ATOM 929 C C . GLU A 1 111 ? -18.346 1.467 36.609 1.00 83.31 111 GLU A C 1
ATOM 931 O O . GLU A 1 111 ? -18.389 1.958 37.737 1.00 83.31 111 GLU A O 1
ATOM 936 N N . LYS A 1 112 ? -19.158 1.892 35.635 1.00 85.88 112 LYS A N 1
ATOM 937 C CA . LYS A 1 112 ? -20.151 2.966 35.807 1.00 85.88 112 LYS A CA 1
ATOM 938 C C . LYS A 1 112 ? -21.395 2.539 36.607 1.00 85.88 112 LYS A C 1
ATOM 940 O O . LYS A 1 112 ? -22.358 3.305 36.649 1.00 85.88 112 LYS A O 1
ATOM 945 N N . ARG A 1 113 ? -21.415 1.333 37.196 1.00 84.44 113 ARG A N 1
ATOM 946 C CA . ARG A 1 113 ? -22.545 0.716 37.927 1.00 84.44 113 ARG A CA 1
ATOM 947 C C . ARG A 1 113 ? -23.840 0.619 37.105 1.00 84.44 113 ARG A C 1
ATOM 949 O O . ARG A 1 113 ? -24.942 0.579 37.648 1.00 84.44 113 ARG A O 1
ATOM 956 N N . LYS A 1 114 ? -23.737 0.557 35.771 1.00 87.19 114 LYS A N 1
ATOM 957 C CA . LYS A 1 114 ? -24.878 0.466 34.839 1.00 87.19 114 LYS A CA 1
ATOM 958 C C . LYS A 1 114 ? -25.189 -0.995 34.487 1.00 87.19 114 LYS A C 1
ATOM 960 O O . LYS A 1 114 ? -25.159 -1.377 33.317 1.00 87.19 114 LYS A O 1
ATOM 965 N N . PHE A 1 115 ? -25.520 -1.804 35.495 1.00 84.44 115 PHE A N 1
ATOM 966 C CA . PHE A 1 115 ? -25.701 -3.261 35.369 1.00 84.44 115 PHE A CA 1
ATOM 967 C C . PHE A 1 115 ? -26.772 -3.682 34.357 1.00 84.44 115 PHE A C 1
ATOM 969 O O . PHE A 1 115 ? -26.558 -4.610 33.583 1.00 84.44 115 PHE A O 1
ATOM 976 N N . THR A 1 116 ? -27.901 -2.972 34.293 1.00 86.38 116 THR A N 1
ATOM 977 C CA . THR A 1 116 ? -28.976 -3.272 33.331 1.00 86.38 116 THR A CA 1
ATOM 978 C C . THR A 1 116 ? -28.509 -3.110 31.884 1.00 86.38 116 THR A C 1
ATOM 980 O O . THR A 1 116 ? -28.778 -3.968 31.046 1.00 86.38 116 THR A O 1
ATOM 983 N N . LYS A 1 117 ? -27.737 -2.056 31.589 1.00 88.88 117 LYS A N 1
ATOM 984 C CA . LYS A 1 117 ? -27.138 -1.835 30.262 1.00 88.88 117 LYS A CA 1
ATOM 985 C C . LYS A 1 117 ? -26.039 -2.855 29.965 1.00 88.88 117 LYS A C 1
ATOM 987 O O . LYS A 1 117 ? -25.968 -3.343 28.842 1.00 88.88 117 LYS A O 1
ATOM 992 N N . ALA A 1 118 ? -25.226 -3.211 30.960 1.00 87.75 118 ALA A N 1
ATOM 993 C CA . ALA A 1 118 ? -24.203 -4.247 30.820 1.00 87.75 118 ALA A CA 1
ATOM 994 C C . ALA A 1 118 ? -24.824 -5.619 30.486 1.00 87.75 118 ALA A C 1
ATOM 996 O O . ALA A 1 118 ? -24.353 -6.310 29.586 1.00 87.75 118 ALA A O 1
ATOM 997 N N . LEU A 1 119 ? -25.936 -5.982 31.132 1.00 88.88 119 LEU A N 1
ATOM 998 C CA . LEU A 1 119 ? -26.668 -7.222 30.855 1.00 88.88 119 LEU A CA 1
ATOM 999 C C . LEU A 1 119 ? -27.236 -7.254 29.428 1.00 88.88 119 LEU A C 1
ATOM 1001 O O . LEU A 1 119 ? -27.201 -8.298 28.775 1.00 88.88 119 LEU A O 1
ATOM 1005 N N . VAL A 1 120 ? -27.709 -6.111 28.916 1.00 90.88 120 VAL A N 1
ATOM 1006 C CA . VAL A 1 120 ? -28.147 -5.988 27.516 1.00 90.88 120 VAL A CA 1
ATOM 1007 C C . VAL A 1 120 ? -26.985 -6.222 26.551 1.00 90.88 120 VAL A C 1
ATOM 1009 O O . VAL A 1 120 ? -27.153 -6.998 25.615 1.00 90.88 120 VAL A O 1
ATOM 1012 N N . VAL A 1 121 ? -25.813 -5.622 26.789 1.00 90.00 121 VAL A N 1
ATOM 1013 C CA . VAL A 1 121 ? -24.615 -5.849 25.956 1.00 90.00 121 VAL A CA 1
ATOM 1014 C C . VAL A 1 121 ? -24.213 -7.328 25.979 1.00 90.00 121 VAL A C 1
ATOM 1016 O O . VAL A 1 121 ? -24.002 -7.923 24.925 1.00 90.00 121 VAL A O 1
ATOM 1019 N N . LEU A 1 122 ? -24.197 -7.962 27.156 1.00 89.25 122 LEU A N 1
ATOM 1020 C CA . LEU A 1 122 ? -23.872 -9.385 27.293 1.00 89.25 122 LEU A CA 1
ATOM 1021 C C . LEU A 1 122 ? -24.823 -10.276 26.471 1.00 89.25 122 LEU A C 1
ATOM 1023 O O . LEU A 1 122 ? -24.373 -11.107 25.684 1.00 89.25 122 LEU A O 1
ATOM 1027 N N . ARG A 1 123 ? -26.142 -10.093 26.629 1.00 89.00 123 ARG A N 1
ATOM 1028 C CA . ARG A 1 123 ? -27.151 -10.964 26.002 1.00 89.00 123 ARG A CA 1
ATOM 1029 C C . ARG A 1 123 ? -27.398 -10.665 24.525 1.00 89.00 123 ARG A C 1
ATOM 1031 O O . ARG A 1 123 ? -27.584 -11.598 23.755 1.00 89.00 123 ARG A O 1
ATOM 1038 N N . LYS A 1 124 ? -27.460 -9.388 24.134 1.00 89.25 124 LYS A N 1
ATOM 1039 C CA . LYS A 1 124 ? -27.847 -8.981 22.772 1.00 89.25 124 LYS A CA 1
ATOM 1040 C C . LYS A 1 124 ? -26.664 -8.725 21.846 1.00 89.25 124 LYS A C 1
ATOM 1042 O O . LYS A 1 124 ? -26.842 -8.815 20.639 1.00 89.25 124 LYS A O 1
ATOM 1047 N N . GLU A 1 125 ? -25.490 -8.385 22.375 1.00 88.62 125 GLU A N 1
ATOM 1048 C CA . GLU A 1 125 ? -24.335 -8.015 21.547 1.00 88.62 125 GLU A CA 1
ATOM 1049 C C . GLU A 1 125 ? -23.209 -9.061 21.607 1.00 88.62 125 GLU A C 1
ATOM 1051 O O . GLU A 1 125 ? -22.638 -9.380 20.566 1.00 88.62 125 GLU A O 1
ATOM 1056 N N . LEU A 1 126 ? -22.888 -9.614 22.784 1.00 87.94 126 LEU A N 1
ATOM 1057 C CA . LEU A 1 126 ? -21.797 -10.590 22.946 1.00 87.94 126 LEU A CA 1
ATOM 1058 C C . LEU A 1 126 ? -22.229 -12.037 22.660 1.00 87.94 126 LEU A C 1
ATOM 1060 O O . LEU A 1 126 ? -21.559 -12.722 21.893 1.00 87.94 126 LEU A O 1
ATOM 1064 N N . ALA A 1 127 ? -23.348 -12.502 23.228 1.00 86.31 127 ALA A N 1
ATOM 1065 C CA . ALA A 1 127 ? -23.812 -13.887 23.058 1.00 86.31 127 ALA A CA 1
ATOM 1066 C C . ALA A 1 127 ? -24.043 -14.319 21.592 1.00 86.31 127 ALA A C 1
ATOM 1068 O O . ALA A 1 127 ? -23.642 -15.433 21.249 1.00 86.31 127 ALA A O 1
ATOM 1069 N N . PRO A 1 128 ? -24.598 -13.473 20.695 1.00 88.75 128 PRO A N 1
ATOM 1070 C CA . PRO A 1 128 ? -24.809 -13.857 19.297 1.00 88.75 128 PRO A CA 1
ATOM 1071 C C . PRO A 1 128 ? -23.525 -14.057 18.488 1.00 88.75 128 PRO A C 1
ATOM 1073 O O . PRO A 1 128 ? -23.584 -14.655 17.421 1.00 88.75 128 PRO A O 1
ATOM 1076 N N . LEU A 1 129 ? -22.372 -13.566 18.964 1.00 83.75 129 LEU A N 1
ATOM 1077 C CA . LEU A 1 129 ? -21.111 -13.712 18.233 1.00 83.75 129 LEU A CA 1
ATOM 1078 C C . LEU A 1 129 ? -20.575 -15.143 18.262 1.00 83.75 129 LEU A C 1
ATOM 1080 O O . LEU A 1 129 ? -19.775 -15.478 17.400 1.00 83.75 129 LEU A O 1
ATOM 1084 N N . GLN A 1 130 ? -20.989 -15.966 19.237 1.00 81.00 130 GLN A N 1
ATOM 1085 C CA . GLN A 1 130 ? -20.555 -17.365 19.413 1.00 81.00 130 GLN A CA 1
ATOM 1086 C C . GLN A 1 130 ? -19.023 -17.571 19.410 1.00 81.00 130 GLN A C 1
ATOM 1088 O O . GLN A 1 130 ? -18.524 -18.671 19.191 1.00 81.00 130 GLN A O 1
ATOM 1093 N N . VAL A 1 131 ? -18.262 -16.516 19.710 1.00 78.75 131 VAL A N 1
ATOM 1094 C CA . VAL A 1 131 ? -16.796 -16.505 19.778 1.00 78.75 131 VAL A CA 1
ATOM 1095 C C . VAL A 1 131 ? -16.361 -16.471 21.248 1.00 78.75 131 VAL A C 1
ATOM 1097 O O . VAL A 1 131 ? -16.948 -15.755 22.056 1.00 78.75 131 VAL A O 1
ATOM 1100 N N . LYS A 1 132 ? -15.322 -17.244 21.604 1.00 79.62 132 LYS A N 1
ATOM 1101 C CA . LYS A 1 132 ? -14.713 -17.300 22.956 1.00 79.62 132 LYS A CA 1
ATOM 1102 C C . LYS A 1 132 ? -15.719 -17.569 24.088 1.00 79.62 132 LYS A C 1
ATOM 1104 O O . LYS A 1 132 ? -15.757 -16.852 25.087 1.00 79.62 132 LYS A O 1
ATOM 1109 N N . LEU A 1 133 ? -16.483 -18.658 23.964 1.00 80.69 133 LEU A N 1
ATOM 1110 C CA . LEU A 1 133 ? -17.528 -19.070 24.917 1.00 80.69 133 LEU A CA 1
ATOM 1111 C C . LEU A 1 133 ? -17.054 -19.104 26.381 1.00 80.69 133 LEU A C 1
ATOM 1113 O O . LEU A 1 133 ? -17.734 -18.562 27.247 1.00 80.69 133 LEU A O 1
ATOM 1117 N N . ASN A 1 134 ? -15.859 -19.639 26.658 1.00 84.75 134 ASN A N 1
ATOM 1118 C CA . ASN A 1 134 ? -15.289 -19.678 28.016 1.00 84.75 134 ASN A CA 1
ATOM 1119 C C . ASN A 1 134 ? -15.180 -18.279 28.641 1.00 84.75 134 ASN A C 1
ATOM 1121 O O . ASN A 1 134 ? -15.514 -18.076 29.806 1.00 84.75 134 ASN A O 1
ATOM 1125 N N . LYS A 1 135 ? -14.772 -17.294 27.836 1.00 83.62 135 LYS A N 1
ATOM 1126 C CA . LYS A 1 135 ? -14.634 -15.901 28.263 1.00 83.62 135 LYS A CA 1
ATOM 1127 C C . LYS A 1 135 ? -15.996 -15.235 28.452 1.00 83.62 135 LYS A C 1
ATOM 1129 O O . LYS A 1 135 ? -16.146 -14.377 29.312 1.00 83.62 135 LYS A O 1
ATOM 1134 N N . LEU A 1 136 ? -17.011 -15.658 27.700 1.00 84.75 136 LEU A N 1
ATOM 1135 C CA . LEU A 1 136 ? -18.385 -15.190 27.872 1.00 84.75 136 LEU A CA 1
ATOM 1136 C C . LEU A 1 136 ? -18.998 -15.678 29.194 1.00 84.75 136 LEU A C 1
ATOM 1138 O O . LEU A 1 136 ? -19.636 -14.890 29.893 1.00 84.75 136 LEU A O 1
ATOM 1142 N N . TYR A 1 137 ? -18.751 -16.935 29.578 1.00 83.31 137 TYR A N 1
ATOM 1143 C CA . TYR A 1 137 ? -19.136 -17.445 30.899 1.00 83.31 137 TYR A CA 1
ATOM 1144 C C . TYR A 1 137 ? -18.438 -16.677 32.022 1.00 83.31 137 TYR A C 1
ATOM 1146 O O . TYR A 1 137 ? -19.090 -16.265 32.983 1.00 83.31 137 TYR A O 1
ATOM 1154 N N . GLU A 1 138 ? -17.144 -16.399 31.872 1.00 84.69 138 GLU A N 1
ATOM 1155 C CA . GLU A 1 138 ? -16.402 -15.589 32.836 1.00 84.69 138 GLU A CA 1
ATOM 1156 C C . GLU A 1 138 ? -17.009 -14.183 32.981 1.00 84.69 138 GLU A C 1
ATOM 1158 O O . GLU A 1 138 ? -17.314 -13.756 34.094 1.00 84.69 138 GLU A O 1
ATOM 1163 N N . LEU A 1 139 ? -17.295 -13.502 31.866 1.00 84.69 139 LEU A N 1
ATOM 1164 C CA . LEU A 1 139 ? -17.954 -12.192 31.874 1.00 84.69 139 LEU A CA 1
ATOM 1165 C C . LEU A 1 139 ? -19.331 -12.247 32.544 1.00 84.69 139 LEU A C 1
ATOM 1167 O O . LEU A 1 139 ? -19.687 -11.335 33.283 1.00 84.69 139 LEU A O 1
ATOM 1171 N N . SER A 1 140 ? -20.101 -13.320 32.342 1.00 85.31 140 SER A N 1
ATOM 1172 C CA . SER A 1 140 ? -21.401 -13.474 33.003 1.00 85.31 140 SER A CA 1
ATOM 1173 C C . SER A 1 140 ? -21.281 -13.552 34.531 1.00 85.31 140 SER A C 1
ATOM 1175 O O . SER A 1 140 ? -22.128 -13.002 35.236 1.00 85.31 140 SER A O 1
ATOM 1177 N N . SER A 1 141 ? -20.194 -14.143 35.046 1.00 84.38 141 SER A N 1
ATOM 1178 C CA . SER A 1 141 ? -19.934 -14.239 36.488 1.00 84.38 141 SER A CA 1
ATOM 1179 C C . SER A 1 141 ? -19.704 -12.872 37.141 1.00 84.38 141 SER A C 1
ATOM 1181 O O . SER A 1 141 ? -20.036 -12.684 38.310 1.00 84.38 141 SER A O 1
ATOM 1183 N N . TYR A 1 142 ? -19.214 -11.881 36.387 1.00 82.81 142 TYR A N 1
ATOM 1184 C CA . TYR A 1 142 ? -18.932 -10.539 36.903 1.00 82.81 142 TYR A CA 1
ATOM 1185 C C . TYR A 1 142 ? -20.191 -9.772 37.321 1.00 82.81 142 TYR A C 1
ATOM 1187 O O . TYR A 1 142 ? -20.110 -8.891 38.172 1.00 82.81 142 TYR A O 1
ATOM 1195 N N . LEU A 1 143 ? -21.369 -10.142 36.804 1.00 79.88 143 LEU A N 1
ATOM 1196 C CA . LEU A 1 143 ? -22.648 -9.571 37.250 1.00 79.88 143 LEU A CA 1
ATOM 1197 C C . LEU A 1 143 ? -23.011 -9.955 38.692 1.00 79.88 143 LEU A C 1
ATOM 1199 O O . LEU A 1 143 ? -23.846 -9.287 39.296 1.00 79.88 143 LEU A O 1
ATOM 1203 N N . MET A 1 144 ? -22.406 -11.016 39.235 1.00 78.62 144 MET A N 1
ATOM 1204 C CA . MET A 1 144 ? -22.691 -11.517 40.584 1.00 78.62 144 MET A CA 1
ATOM 1205 C C . MET A 1 144 ? -21.857 -10.826 41.670 1.00 78.62 144 MET A C 1
ATOM 1207 O O . MET A 1 144 ? -22.166 -10.947 42.856 1.00 78.62 144 MET A O 1
ATOM 1211 N N . TYR A 1 145 ? -20.799 -10.106 41.289 1.00 75.94 145 TYR A N 1
ATOM 1212 C CA . TYR A 1 145 ? -19.932 -9.415 42.237 1.00 75.94 145 TYR A CA 1
ATOM 1213 C C . TYR A 1 145 ? -20.607 -8.143 42.762 1.00 75.94 145 TYR A C 1
ATOM 1215 O O . TYR A 1 145 ? -21.090 -7.308 41.997 1.00 75.94 145 TYR A O 1
ATOM 1223 N N . LYS A 1 146 ? -20.618 -7.981 44.091 1.00 67.25 146 LYS A N 1
ATOM 1224 C CA . LYS A 1 146 ? -21.175 -6.794 44.762 1.00 67.25 146 LYS A CA 1
ATOM 1225 C C . LYS A 1 146 ? -20.242 -5.584 44.684 1.00 67.25 146 LYS A C 1
ATOM 1227 O O . LYS A 1 146 ? -20.733 -4.457 44.640 1.00 67.25 146 LYS A O 1
ATOM 1232 N N . ASN A 1 147 ? -18.926 -5.810 44.664 1.00 72.38 147 ASN A N 1
ATOM 1233 C CA . ASN A 1 147 ? -17.927 -4.757 44.533 1.00 72.38 147 ASN A CA 1
ATOM 1234 C C . ASN A 1 147 ? -17.187 -4.856 43.189 1.00 72.38 147 ASN A C 1
ATOM 1236 O O . ASN A 1 147 ? -16.717 -5.917 42.787 1.00 72.38 147 ASN A O 1
ATOM 1240 N N . ILE A 1 148 ? -17.078 -3.720 42.502 1.00 71.44 148 ILE A N 1
ATOM 1241 C CA . ILE A 1 148 ? -16.328 -3.574 41.249 1.00 71.44 148 ILE A CA 1
ATOM 1242 C C . ILE A 1 148 ? -14.822 -3.694 41.490 1.00 71.44 148 ILE A C 1
ATOM 1244 O O . ILE A 1 148 ? -14.109 -4.139 40.593 1.00 71.44 148 ILE A O 1
ATOM 1248 N N . ASP A 1 149 ? -14.339 -3.346 42.683 1.00 71.94 149 ASP A N 1
ATOM 1249 C CA . ASP A 1 149 ? -12.910 -3.423 43.000 1.00 71.94 149 ASP A CA 1
ATOM 1250 C C . ASP A 1 149 ? -12.403 -4.872 43.015 1.00 71.94 149 ASP A C 1
ATOM 1252 O O . ASP A 1 149 ? -11.294 -5.138 42.559 1.00 71.94 149 ASP A O 1
ATOM 1256 N N . ASP A 1 150 ? -13.248 -5.835 43.397 1.00 72.00 150 ASP A N 1
ATOM 1257 C CA . ASP A 1 150 ? -12.922 -7.266 43.332 1.00 72.00 150 ASP A CA 1
ATOM 1258 C C . ASP A 1 150 ? -12.729 -7.731 41.880 1.00 72.00 150 ASP A C 1
ATOM 1260 O O . ASP A 1 150 ? -11.834 -8.521 41.575 1.00 72.00 150 ASP A O 1
ATOM 1264 N N . ILE A 1 151 ? -13.538 -7.194 40.961 1.00 71.38 151 ILE A N 1
ATOM 1265 C CA . ILE A 1 151 ? -13.424 -7.452 39.520 1.00 71.38 151 ILE A CA 1
ATOM 1266 C C . ILE A 1 151 ? -12.141 -6.805 38.979 1.00 71.38 151 ILE A C 1
ATOM 1268 O O . ILE A 1 151 ? -11.381 -7.443 38.249 1.00 71.38 151 ILE A O 1
ATOM 1272 N N . LYS A 1 152 ? -11.869 -5.549 39.356 1.00 70.75 152 LYS A N 1
ATOM 1273 C CA . LYS A 1 152 ? -10.674 -4.808 38.922 1.00 70.75 152 LYS A CA 1
ATOM 1274 C C . LYS A 1 152 ? -9.384 -5.483 39.375 1.00 70.75 152 LYS A C 1
ATOM 1276 O O . LYS A 1 152 ? -8.471 -5.616 38.564 1.00 70.75 152 LYS A O 1
ATOM 1281 N N . ASN A 1 153 ? -9.341 -5.960 40.618 1.00 70.25 153 ASN A N 1
ATOM 1282 C CA . ASN A 1 153 ? -8.193 -6.669 41.181 1.00 70.25 153 ASN A CA 1
ATOM 1283 C C . ASN A 1 153 ? -7.969 -8.022 40.497 1.00 70.25 153 ASN A C 1
ATOM 1285 O O . ASN A 1 153 ? -6.831 -8.386 40.215 1.00 70.25 153 ASN A O 1
ATOM 1289 N N . LYS A 1 154 ? -9.045 -8.742 40.159 1.00 70.12 154 LYS A N 1
ATOM 1290 C CA . LYS A 1 154 ? -8.960 -10.035 39.465 1.00 70.12 154 LYS A CA 1
ATOM 1291 C C . LYS A 1 154 ? -8.443 -9.914 38.026 1.00 70.12 154 LYS A C 1
ATOM 1293 O O . LYS A 1 154 ? -7.765 -10.816 37.547 1.00 70.12 154 LYS A O 1
ATOM 1298 N N . ILE A 1 155 ? -8.762 -8.816 37.340 1.00 67.31 155 ILE A N 1
ATOM 1299 C CA . ILE A 1 155 ? -8.425 -8.602 35.919 1.00 67.31 155 ILE A CA 1
ATOM 1300 C C . ILE A 1 155 ? -7.190 -7.689 35.761 1.00 67.31 155 ILE A C 1
ATOM 1302 O O . ILE A 1 155 ? -6.696 -7.510 34.651 1.00 67.31 155 ILE A O 1
ATOM 1306 N N . ASN A 1 156 ? -6.674 -7.117 36.857 1.00 65.25 156 ASN A N 1
ATOM 1307 C CA . ASN A 1 156 ? -5.654 -6.061 36.854 1.00 65.25 156 ASN A CA 1
ATOM 1308 C C . ASN A 1 156 ? -6.007 -4.932 35.862 1.00 65.25 156 ASN A C 1
ATOM 1310 O O . ASN A 1 156 ? -5.237 -4.570 34.971 1.00 65.25 156 ASN A O 1
ATOM 1314 N N . TRP A 1 157 ? -7.249 -4.448 35.953 1.00 64.44 157 TRP A N 1
ATOM 1315 C CA . TRP A 1 157 ? -7.880 -3.630 34.917 1.00 64.44 157 TRP A CA 1
ATOM 1316 C C . TRP A 1 157 ? -8.001 -2.160 35.330 1.00 64.44 157 TRP A C 1
ATOM 1318 O O . TRP A 1 157 ? -8.560 -1.843 36.381 1.00 64.44 157 TRP A O 1
ATOM 1328 N N . SER A 1 158 ? -7.564 -1.245 34.457 1.00 61.84 158 SER A N 1
ATOM 1329 C CA . SER A 1 158 ? -7.896 0.184 34.549 1.00 61.84 158 SER A CA 1
ATOM 1330 C C . SER A 1 158 ? -8.419 0.715 33.214 1.00 61.84 158 SER A C 1
ATOM 1332 O O . SER A 1 158 ? -7.911 0.360 32.152 1.00 61.84 158 SER A O 1
ATOM 1334 N N . SER A 1 159 ? -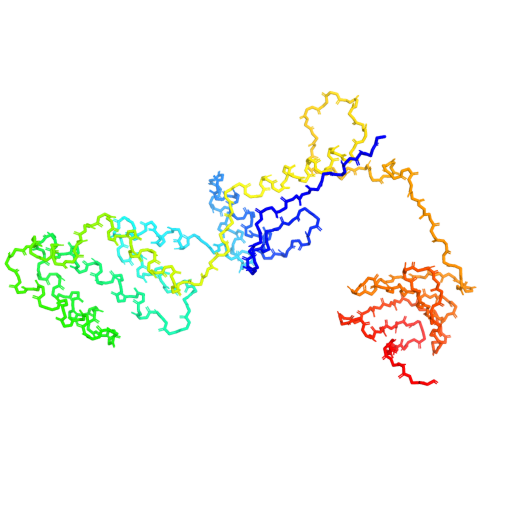9.448 1.565 33.232 1.00 59.31 159 SER A N 1
ATOM 1335 C CA . SER A 1 159 ? -10.174 1.992 32.020 1.00 59.31 159 SER A CA 1
ATOM 1336 C C . SER A 1 159 ? -9.298 2.696 30.978 1.00 59.31 159 SER A C 1
ATOM 1338 O O . SER A 1 159 ? -9.469 2.492 29.779 1.00 59.31 159 SER A O 1
ATOM 1340 N N . LYS A 1 160 ? -8.310 3.484 31.417 1.00 59.25 160 LYS A N 1
ATOM 1341 C CA . LYS A 1 160 ? -7.413 4.220 30.513 1.00 59.25 160 LYS A CA 1
ATOM 1342 C C . LYS A 1 160 ? -6.307 3.338 29.918 1.00 59.25 160 LYS A C 1
ATOM 1344 O O . LYS A 1 160 ? -5.985 3.498 28.746 1.00 59.25 160 LYS A O 1
ATOM 1349 N N . SER A 1 161 ? -5.767 2.388 30.689 1.00 65.69 161 SER A N 1
ATOM 1350 C CA . SER A 1 161 ? -4.752 1.437 30.199 1.00 65.69 161 SER A CA 1
ATOM 1351 C C . SER A 1 161 ? -5.365 0.309 29.364 1.00 65.69 161 SER A C 1
ATOM 1353 O O . SER A 1 161 ? -4.783 -0.146 28.387 1.00 65.69 161 SER A O 1
ATOM 1355 N N . SER A 1 162 ? -6.585 -0.115 29.688 1.00 77.31 162 SER A N 1
ATOM 1356 C CA . SER A 1 162 ? -7.258 -1.207 28.980 1.00 77.31 162 SER A CA 1
ATOM 1357 C C . SER A 1 162 ? -7.641 -0.840 27.547 1.00 77.31 162 SER A C 1
ATOM 1359 O O . SER A 1 162 ? -7.614 -1.707 26.678 1.00 77.31 162 SER A O 1
ATOM 1361 N N . ARG A 1 163 ? -7.916 0.441 27.256 1.00 81.88 163 ARG A N 1
ATOM 1362 C CA . ARG A 1 163 ? -8.168 0.917 25.883 1.00 81.88 163 ARG A CA 1
ATOM 1363 C C . ARG A 1 163 ? -6.928 0.837 24.989 1.00 81.88 163 ARG A C 1
ATOM 1365 O O . ARG A 1 163 ? -7.059 0.463 23.827 1.00 81.88 163 ARG A O 1
ATOM 1372 N N . SER A 1 164 ? -5.736 1.150 25.504 1.00 75.50 164 SER A N 1
ATOM 1373 C CA . SER A 1 164 ? -4.491 1.013 24.733 1.00 75.50 164 SER A CA 1
ATOM 1374 C C . SER A 1 164 ? -4.088 -0.453 24.559 1.00 75.50 164 SER A C 1
ATOM 1376 O O . SER A 1 164 ? -3.682 -0.846 23.468 1.00 75.50 164 SER A O 1
ATOM 1378 N N . VAL A 1 165 ? -4.288 -1.287 25.586 1.00 79.50 165 VAL A N 1
ATOM 1379 C CA . VAL A 1 165 ? -4.094 -2.745 25.491 1.00 79.50 165 VAL A CA 1
ATOM 1380 C C . VAL A 1 165 ? -5.0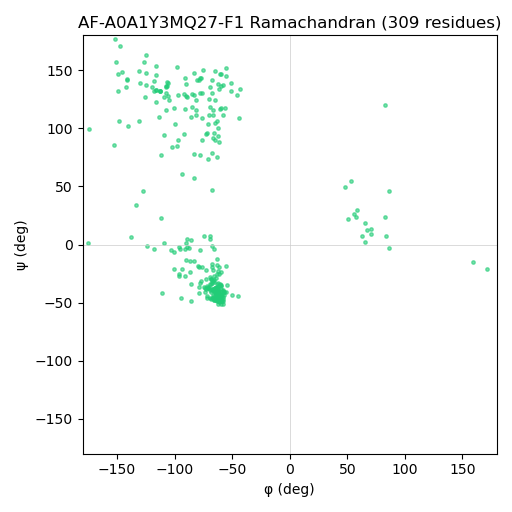38 -3.363 24.453 1.00 79.50 165 VAL A C 1
ATOM 1382 O O . VAL A 1 165 ? -4.596 -4.151 23.620 1.00 79.50 165 VAL A O 1
ATOM 1385 N N . LEU A 1 166 ? -6.314 -2.960 24.439 1.00 83.06 166 LEU A N 1
ATOM 1386 C CA . LEU A 1 166 ? -7.283 -3.372 23.420 1.00 83.06 166 LEU A CA 1
ATOM 1387 C C . LEU A 1 166 ? -6.808 -3.011 22.007 1.00 83.06 166 LEU A C 1
ATOM 1389 O O . LEU A 1 166 ? -6.927 -3.819 21.091 1.00 83.06 166 LEU A O 1
ATOM 1393 N N . LEU A 1 167 ? -6.275 -1.803 21.827 1.00 79.88 167 LEU A N 1
ATOM 1394 C CA . LEU A 1 167 ? -5.807 -1.323 20.529 1.00 79.88 167 LEU A CA 1
ATOM 1395 C C . LEU A 1 167 ? -4.632 -2.170 20.014 1.00 79.88 167 LEU A C 1
ATOM 1397 O O . LEU A 1 167 ? -4.643 -2.575 18.852 1.00 79.88 167 LEU A O 1
ATOM 1401 N N . ASN A 1 168 ? -3.689 -2.521 20.894 1.00 75.69 168 ASN A N 1
ATOM 1402 C CA . ASN A 1 168 ? -2.582 -3.424 20.570 1.00 75.69 168 ASN A CA 1
ATOM 1403 C C . ASN A 1 168 ? -3.069 -4.831 20.188 1.00 75.69 168 ASN A C 1
ATOM 1405 O O . ASN A 1 168 ? -2.542 -5.430 19.253 1.00 75.69 168 ASN A O 1
ATOM 1409 N N . GLU A 1 169 ? -4.084 -5.362 20.877 1.00 80.31 169 GLU A N 1
ATOM 1410 C CA . GLU A 1 169 ? -4.685 -6.652 20.514 1.00 80.31 169 GLU A CA 1
ATOM 1411 C C . GLU A 1 169 ? -5.391 -6.590 19.155 1.00 80.31 169 GLU A C 1
ATOM 1413 O O . GLU A 1 169 ? -5.150 -7.439 18.300 1.00 80.31 169 GLU A O 1
ATOM 1418 N N . LEU A 1 170 ? -6.203 -5.558 18.902 1.00 80.75 170 LEU A N 1
ATOM 1419 C CA . LEU A 1 170 ? -6.908 -5.379 17.626 1.00 80.75 170 LEU A CA 1
ATOM 1420 C C . LEU A 1 170 ? -5.945 -5.200 16.444 1.00 80.75 170 LEU A C 1
ATOM 1422 O O . LEU A 1 170 ? -6.222 -5.680 15.343 1.00 80.75 170 LEU A O 1
ATOM 1426 N N . GLN A 1 171 ? -4.786 -4.579 16.671 1.00 74.69 171 GLN A N 1
ATOM 1427 C CA . GLN A 1 171 ? -3.754 -4.401 15.650 1.00 74.69 171 GLN A CA 1
ATOM 1428 C C . GLN A 1 171 ? -3.181 -5.730 15.130 1.00 74.69 171 GLN A C 1
ATOM 1430 O O . GLN A 1 171 ? -2.713 -5.780 13.997 1.00 74.69 171 GLN A O 1
ATOM 1435 N N . LYS A 1 172 ? -3.267 -6.830 15.891 1.00 74.75 172 LYS A N 1
ATOM 1436 C CA . LYS A 1 172 ? -2.841 -8.163 15.419 1.00 74.75 172 LYS A CA 1
ATOM 1437 C C . LYS A 1 172 ? -3.738 -8.703 14.297 1.00 74.75 172 LYS A C 1
ATOM 1439 O O . LYS A 1 172 ? -3.272 -9.449 13.427 1.00 74.75 172 LYS A O 1
ATOM 1444 N N . TYR A 1 173 ? -5.015 -8.322 14.320 1.00 74.81 173 TYR A N 1
ATOM 1445 C CA . TYR A 1 173 ? -6.068 -8.823 13.432 1.00 74.81 173 TYR A CA 1
ATOM 1446 C C . TYR A 1 173 ? -6.316 -7.927 12.215 1.00 74.81 173 TYR A C 1
ATOM 1448 O O . TYR A 1 173 ? -6.754 -8.405 11.165 1.00 74.81 173 TYR A O 1
ATOM 1456 N N . ILE A 1 174 ? -6.030 -6.633 12.346 1.00 71.62 174 ILE A N 1
ATOM 1457 C CA . ILE A 1 174 ? -6.086 -5.670 11.248 1.00 71.62 174 ILE A CA 1
ATOM 1458 C C . ILE A 1 174 ? -4.820 -5.851 10.401 1.00 71.62 174 ILE A C 1
ATOM 1460 O O . ILE A 1 174 ? -3.714 -5.944 10.934 1.00 71.62 174 ILE A O 1
ATOM 1464 N N . SER A 1 175 ? -4.974 -5.967 9.080 1.00 60.88 175 SER A N 1
ATOM 1465 C CA . SER A 1 175 ? -3.816 -6.062 8.181 1.00 60.88 175 SER A CA 1
ATOM 1466 C C . SER A 1 175 ? -2.959 -4.806 8.343 1.00 60.88 175 SER A C 1
ATOM 1468 O O . SER A 1 175 ? -3.541 -3.722 8.411 1.00 60.88 175 SER A O 1
ATOM 1470 N N . PRO A 1 176 ? -1.618 -4.915 8.418 1.00 53.66 176 PRO A N 1
ATOM 1471 C CA . PRO A 1 176 ? -0.773 -3.740 8.557 1.00 53.66 176 PRO A CA 1
ATOM 1472 C C . PRO A 1 176 ? -1.040 -2.803 7.378 1.00 53.66 176 PRO A C 1
ATOM 1474 O O . PRO A 1 176 ? -0.737 -3.125 6.228 1.00 53.66 176 PRO A O 1
ATOM 1477 N N . SER A 1 177 ? -1.650 -1.655 7.667 1.00 53.78 177 SER A N 1
ATOM 1478 C CA . SER A 1 177 ? -1.531 -0.497 6.802 1.00 53.78 177 SER A CA 1
ATOM 1479 C C . SER A 1 177 ? -0.049 -0.140 6.783 1.00 53.78 177 SER A C 1
ATOM 1481 O O . SER A 1 177 ? 0.630 -0.171 7.813 1.00 53.78 177 SER A O 1
ATOM 1483 N N . LEU A 1 178 ? 0.482 0.107 5.590 1.00 54.66 178 LEU A N 1
ATOM 1484 C CA . LEU A 1 178 ? 1.837 0.611 5.425 1.00 54.66 178 LEU A CA 1
ATOM 1485 C C . LEU A 1 178 ? 1.870 1.988 6.109 1.00 54.66 178 LEU A C 1
ATOM 1487 O O . LEU A 1 178 ? 1.436 2.962 5.500 1.00 54.66 178 LEU A O 1
ATOM 1491 N N . MET A 1 179 ? 2.267 2.055 7.385 1.00 54.72 179 MET A N 1
ATOM 1492 C CA . MET A 1 179 ? 2.315 3.321 8.119 1.00 54.72 179 MET A CA 1
ATOM 1493 C C . MET A 1 179 ? 3.396 4.185 7.483 1.00 54.72 179 MET A C 1
ATOM 1495 O O . MET A 1 179 ? 4.584 3.866 7.554 1.00 54.72 179 MET A O 1
ATOM 1499 N N . ILE A 1 180 ? 2.977 5.264 6.831 1.00 61.69 180 ILE A N 1
ATOM 1500 C CA . ILE A 1 180 ? 3.894 6.224 6.237 1.00 61.69 180 ILE A CA 1
ATOM 1501 C C . ILE A 1 180 ? 4.302 7.218 7.343 1.00 61.69 180 ILE A C 1
ATOM 1503 O O . ILE A 1 180 ? 3.429 7.728 8.050 1.00 61.69 180 ILE A O 1
ATOM 1507 N N . PRO A 1 181 ? 5.608 7.481 7.552 1.00 64.31 181 PRO A N 1
ATOM 1508 C CA . PRO A 1 181 ? 6.067 8.476 8.522 1.00 64.31 181 PRO A CA 1
ATOM 1509 C C . PRO A 1 181 ? 5.457 9.859 8.264 1.00 64.31 181 PRO A C 1
ATOM 1511 O O . PRO A 1 181 ? 5.154 10.197 7.120 1.00 64.31 181 PRO A O 1
ATOM 1514 N N . LYS A 1 182 ? 5.297 10.680 9.308 1.00 69.69 182 LYS A N 1
ATOM 1515 C CA . LYS A 1 182 ? 4.848 12.074 9.136 1.00 69.69 182 LYS A CA 1
ATOM 1516 C C . LYS A 1 182 ? 5.814 12.858 8.253 1.00 69.69 182 LYS A C 1
ATOM 1518 O O . LYS A 1 182 ? 7.012 12.585 8.306 1.00 69.69 182 LYS A O 1
ATOM 1523 N N . HIS A 1 183 ? 5.303 13.812 7.473 1.00 75.81 183 HIS A N 1
ATOM 1524 C CA . HIS A 1 183 ? 6.110 14.643 6.572 1.00 75.81 183 HIS A CA 1
ATOM 1525 C C . HIS A 1 183 ? 6.925 13.827 5.553 1.00 75.81 183 HIS A C 1
ATOM 1527 O O . HIS A 1 183 ? 7.935 14.289 5.024 1.00 75.81 183 HIS A O 1
ATOM 1533 N N . ARG A 1 184 ? 6.515 12.586 5.235 1.00 79.56 184 ARG A N 1
ATOM 1534 C CA . ARG A 1 184 ? 7.311 11.718 4.354 1.00 79.56 184 ARG A CA 1
ATOM 1535 C C . ARG A 1 184 ? 7.472 12.303 2.955 1.00 79.56 184 ARG A C 1
ATOM 1537 O O . ARG A 1 184 ? 8.548 12.169 2.383 1.00 79.56 184 ARG A O 1
ATOM 1544 N N . LEU A 1 185 ? 6.436 12.944 2.413 1.00 80.50 185 LEU A N 1
ATOM 1545 C CA . LEU A 1 185 ? 6.532 13.602 1.110 1.00 80.50 185 LEU A CA 1
ATOM 1546 C C . LEU A 1 185 ? 7.581 14.720 1.138 1.00 80.50 185 LEU A C 1
ATOM 1548 O O . LEU A 1 185 ? 8.420 14.768 0.251 1.00 80.50 185 LEU A O 1
ATOM 1552 N N . GLU A 1 186 ? 7.579 15.547 2.183 1.00 81.06 186 GLU A N 1
ATOM 1553 C CA . GLU A 1 186 ? 8.547 16.634 2.368 1.00 81.06 186 GLU A CA 1
ATOM 1554 C C . GLU A 1 186 ? 9.962 16.086 2.507 1.00 81.06 186 GLU A C 1
ATOM 1556 O O . GLU A 1 186 ? 10.823 16.479 1.737 1.00 81.06 186 GLU A O 1
ATOM 1561 N N . THR A 1 187 ? 10.182 15.084 3.365 1.00 79.31 187 THR A N 1
ATOM 1562 C CA . THR A 1 187 ? 11.514 14.464 3.499 1.00 79.31 187 THR A CA 1
ATOM 1563 C C . THR A 1 187 ? 12.013 13.847 2.192 1.00 79.31 187 THR A C 1
ATOM 1565 O O . THR A 1 187 ? 13.206 13.876 1.919 1.00 79.31 187 THR A O 1
ATOM 1568 N N . LEU A 1 188 ? 11.128 13.286 1.360 1.00 76.19 188 LEU A N 1
ATOM 1569 C CA . LEU A 1 188 ? 11.509 12.763 0.046 1.00 76.19 188 LEU A CA 1
ATOM 1570 C C . LEU A 1 188 ? 11.840 13.889 -0.938 1.00 76.19 188 LEU A C 1
ATOM 1572 O O . LEU A 1 188 ? 12.765 13.736 -1.733 1.00 76.19 188 LEU A O 1
ATOM 1576 N N . VAL A 1 189 ? 11.105 15.002 -0.885 1.00 77.62 189 VAL A N 1
ATOM 1577 C CA . VAL A 1 189 ? 11.389 16.197 -1.686 1.00 77.62 189 VAL A CA 1
ATOM 1578 C C . VAL A 1 189 ? 12.716 16.815 -1.250 1.00 77.62 189 VAL A C 1
ATOM 1580 O O . VAL A 1 189 ? 13.569 17.029 -2.100 1.00 77.62 189 VAL A O 1
ATOM 1583 N N . GLU A 1 190 ? 12.949 17.000 0.046 1.00 76.38 190 GLU A N 1
ATOM 1584 C CA . GLU A 1 190 ? 14.219 17.477 0.603 1.00 76.38 190 GLU A CA 1
ATOM 1585 C C . GLU A 1 190 ? 15.377 16.565 0.206 1.00 76.38 190 GLU A C 1
ATOM 1587 O O . GLU A 1 190 ? 16.352 17.044 -0.350 1.00 76.38 190 GLU A O 1
ATOM 1592 N N . GLN A 1 191 ? 15.243 15.245 0.356 1.00 73.38 191 GLN A N 1
ATOM 1593 C CA . GLN A 1 191 ? 16.265 14.296 -0.101 1.00 73.38 191 GLN A CA 1
ATOM 1594 C C . GLN A 1 191 ? 16.504 14.370 -1.611 1.00 73.38 191 GLN A C 1
ATOM 1596 O O . GLN A 1 191 ? 17.627 14.170 -2.069 1.00 73.38 191 GLN A O 1
ATOM 1601 N N . SER A 1 192 ? 15.461 14.627 -2.404 1.00 68.88 192 SER A N 1
ATOM 1602 C CA . SER A 1 192 ? 15.612 14.809 -3.847 1.00 68.88 192 SER A CA 1
ATOM 1603 C C . SER A 1 192 ? 16.317 16.122 -4.187 1.00 68.88 192 SER A C 1
ATOM 1605 O O . SER A 1 192 ? 17.150 16.125 -5.089 1.00 68.88 192 SER A O 1
ATOM 1607 N N . LEU A 1 193 ? 16.052 17.191 -3.432 1.00 66.44 193 LEU A N 1
ATOM 1608 C CA . LEU A 1 193 ? 16.721 18.483 -3.558 1.00 66.44 193 LEU A CA 1
ATOM 1609 C C . LEU A 1 193 ? 18.179 18.375 -3.111 1.00 66.44 193 LEU A C 1
ATOM 1611 O O . LEU A 1 193 ? 19.053 18.750 -3.872 1.00 66.44 193 LEU A O 1
ATOM 1615 N N . GLU A 1 194 ? 18.475 17.757 -1.968 1.00 66.25 194 GLU A N 1
ATOM 1616 C CA . GLU A 1 194 ? 19.842 17.462 -1.517 1.00 66.25 194 GLU A CA 1
ATOM 1617 C C . GLU A 1 194 ? 20.593 16.595 -2.538 1.00 66.25 194 GLU A C 1
ATOM 1619 O O . GLU A 1 194 ? 21.770 16.817 -2.828 1.00 66.25 194 GLU A O 1
ATOM 1624 N N . PHE A 1 195 ? 19.921 15.607 -3.135 1.00 64.75 195 PHE A N 1
ATOM 1625 C CA . PHE A 1 195 ? 20.491 14.815 -4.222 1.00 64.75 195 PHE A CA 1
ATOM 1626 C C . PHE A 1 195 ? 20.755 15.663 -5.477 1.00 64.75 195 PHE A C 1
ATOM 1628 O O . PHE A 1 195 ? 21.755 15.454 -6.160 1.00 64.75 195 PHE A O 1
ATOM 1635 N N . GLN A 1 196 ? 19.893 16.626 -5.798 1.00 61.72 196 GLN A N 1
ATOM 1636 C CA . GLN A 1 196 ? 20.090 17.548 -6.919 1.00 61.72 196 GLN A CA 1
ATOM 1637 C C . GLN A 1 196 ? 21.210 18.556 -6.630 1.00 61.72 196 GLN A C 1
ATOM 1639 O O . GLN A 1 196 ? 22.097 18.711 -7.464 1.00 61.72 196 GLN A O 1
ATOM 1644 N N . GLU A 1 197 ? 21.235 19.174 -5.449 1.00 61.62 197 GLU A N 1
ATOM 1645 C CA . GLU A 1 197 ? 22.260 20.115 -4.980 1.00 61.62 197 GLU A CA 1
ATOM 1646 C C . GLU A 1 197 ? 23.629 19.447 -4.914 1.00 61.62 197 GLU A C 1
ATOM 1648 O O . GLU A 1 197 ? 24.594 19.942 -5.493 1.00 61.62 197 GLU A O 1
ATOM 1653 N N . SER A 1 198 ? 23.711 18.261 -4.304 1.00 58.28 198 SER A N 1
ATOM 1654 C CA . SER A 1 198 ? 24.952 17.487 -4.256 1.00 58.28 198 SER A CA 1
ATOM 1655 C C . SER A 1 198 ? 25.456 17.103 -5.644 1.00 58.28 198 SER A C 1
ATOM 1657 O O . SER A 1 198 ? 26.646 16.829 -5.778 1.00 58.28 198 SER A O 1
ATOM 1659 N N . ASN A 1 199 ? 24.615 17.122 -6.684 1.00 51.97 199 ASN A N 1
ATOM 1660 C CA . ASN A 1 199 ? 24.984 16.851 -8.073 1.00 51.97 199 ASN A CA 1
ATOM 1661 C C . ASN A 1 199 ? 25.105 18.106 -8.964 1.00 51.97 199 ASN A C 1
ATOM 1663 O O . ASN A 1 199 ? 25.576 17.978 -10.094 1.00 51.97 199 ASN A O 1
ATOM 1667 N N . CYS A 1 200 ? 24.782 19.305 -8.468 1.00 51.41 200 CYS A N 1
ATOM 1668 C CA . CYS A 1 200 ? 24.979 20.577 -9.169 1.00 51.41 200 CYS A CA 1
ATOM 1669 C C . CYS A 1 200 ? 26.350 21.186 -8.819 1.00 51.41 200 CYS A C 1
ATOM 1671 O O . CYS A 1 200 ? 26.696 21.322 -7.650 1.00 51.41 200 CYS A O 1
ATOM 1673 N N . ILE A 1 201 ? 27.148 21.578 -9.822 1.00 46.44 201 ILE A N 1
ATOM 1674 C CA . ILE A 1 201 ? 28.452 22.250 -9.604 1.00 46.44 201 ILE A CA 1
ATOM 1675 C C . ILE A 1 201 ? 28.327 23.789 -9.545 1.00 46.44 201 ILE A C 1
ATOM 1677 O O . ILE A 1 201 ? 29.232 24.460 -9.056 1.00 46.44 201 ILE A O 1
ATOM 1681 N N . TYR A 1 202 ? 27.201 24.382 -9.949 1.00 41.62 202 TYR A N 1
ATOM 1682 C CA . TYR A 1 202 ? 27.033 25.840 -9.936 1.00 41.62 202 TYR A CA 1
ATOM 1683 C C . TYR A 1 202 ? 26.184 26.328 -8.758 1.00 41.62 202 TYR A C 1
ATOM 1685 O O . TYR A 1 202 ? 25.011 26.642 -8.917 1.00 41.62 202 TYR A O 1
ATOM 1693 N N . HIS A 1 203 ? 26.808 26.509 -7.594 1.00 41.78 203 HIS A N 1
ATOM 1694 C CA . HIS A 1 203 ? 26.390 27.586 -6.694 1.00 41.78 203 HIS A CA 1
ATOM 1695 C C . HIS A 1 203 ? 27.324 28.771 -6.904 1.00 41.78 203 HIS A C 1
ATOM 1697 O O . HIS A 1 203 ? 28.306 28.949 -6.191 1.00 41.78 203 HIS A O 1
ATOM 1703 N N . ASN A 1 204 ? 27.015 29.591 -7.908 1.00 39.97 204 ASN A N 1
ATOM 1704 C CA . ASN A 1 204 ? 27.475 30.977 -7.885 1.00 39.97 204 ASN A CA 1
ATOM 1705 C C . ASN A 1 204 ? 26.369 31.972 -8.234 1.00 39.97 204 ASN A C 1
ATOM 1707 O O . ASN A 1 204 ? 26.613 33.023 -8.819 1.00 39.97 204 ASN A O 1
ATOM 1711 N N . THR A 1 205 ? 25.141 31.658 -7.834 1.00 40.62 205 THR A N 1
ATOM 1712 C CA . THR A 1 205 ? 24.099 32.665 -7.673 1.00 40.62 205 THR A CA 1
ATOM 1713 C C . THR A 1 205 ? 23.548 32.537 -6.260 1.00 40.62 205 THR A C 1
ATOM 1715 O O . THR A 1 205 ? 23.191 31.456 -5.800 1.00 40.62 205 THR A O 1
ATOM 1718 N N . ASN A 1 206 ? 23.540 33.655 -5.537 1.00 43.56 206 ASN A N 1
ATOM 1719 C CA . ASN A 1 206 ? 22.956 33.815 -4.205 1.00 43.56 206 ASN A CA 1
ATOM 1720 C C . ASN A 1 206 ? 21.415 33.701 -4.241 1.00 43.56 206 ASN A C 1
ATOM 1722 O O . ASN A 1 206 ? 20.713 34.539 -3.678 1.00 43.56 206 ASN A O 1
ATOM 1726 N N . GLU A 1 207 ? 20.862 32.698 -4.915 1.00 45.25 207 GLU A N 1
ATOM 1727 C CA . GLU A 1 207 ? 19.424 32.453 -4.952 1.00 45.25 207 GLU A CA 1
ATOM 1728 C C . GLU A 1 207 ? 19.083 31.345 -3.959 1.00 45.25 207 GLU A C 1
ATOM 1730 O O . GLU A 1 207 ? 19.324 30.165 -4.180 1.00 45.25 207 GLU A O 1
ATOM 1735 N N . LYS A 1 208 ? 18.528 31.760 -2.816 1.00 46.94 208 LYS A N 1
ATOM 1736 C CA . LYS A 1 208 ? 18.130 30.895 -1.693 1.00 46.94 208 LYS A CA 1
ATOM 1737 C C . LYS A 1 208 ? 16.950 29.954 -1.988 1.00 46.94 208 LYS A C 1
ATOM 1739 O O . LYS A 1 208 ? 16.555 29.222 -1.090 1.00 46.94 208 LYS A O 1
ATOM 1744 N N . TYR A 1 209 ? 16.365 29.992 -3.185 1.00 46.88 209 TYR A N 1
ATOM 1745 C CA . TYR A 1 209 ? 15.182 29.207 -3.533 1.00 46.88 209 TYR A CA 1
ATOM 1746 C C . TYR A 1 209 ? 15.202 28.839 -5.014 1.00 46.88 209 TYR A C 1
ATOM 1748 O O . TYR A 1 209 ? 14.929 29.684 -5.865 1.00 46.88 209 TYR A O 1
ATOM 1756 N N . ILE A 1 210 ? 15.492 27.573 -5.313 1.00 51.44 210 ILE A N 1
ATOM 1757 C CA . ILE A 1 210 ? 15.337 27.025 -6.660 1.00 51.44 210 ILE A CA 1
ATOM 1758 C C . ILE A 1 210 ? 13.909 26.455 -6.772 1.00 51.44 210 ILE A C 1
ATOM 1760 O O . ILE A 1 210 ? 13.482 25.708 -5.888 1.00 51.44 210 ILE A O 1
ATOM 1764 N N . PRO A 1 211 ? 13.119 26.831 -7.793 1.00 50.75 211 PRO A N 1
ATOM 1765 C CA . PRO A 1 211 ? 11.749 26.351 -7.944 1.00 50.75 211 PRO A CA 1
ATOM 1766 C C . PRO A 1 211 ? 11.698 24.857 -8.303 1.00 50.75 211 PRO A C 1
ATOM 1768 O O . PRO A 1 211 ? 12.361 24.407 -9.229 1.00 50.75 211 PRO A O 1
ATOM 1771 N N . ILE A 1 212 ? 10.800 24.115 -7.642 1.00 51.53 212 ILE A N 1
ATOM 1772 C CA . ILE A 1 212 ? 10.530 22.668 -7.841 1.00 51.53 212 ILE A CA 1
ATOM 1773 C C . ILE A 1 212 ? 10.180 22.315 -9.309 1.00 51.53 212 ILE A C 1
ATOM 1775 O O . ILE A 1 212 ? 10.239 21.159 -9.714 1.00 51.53 212 ILE A O 1
ATOM 1779 N N . TYR A 1 213 ? 9.798 23.310 -10.114 1.00 43.19 213 TYR A N 1
ATOM 1780 C CA . TYR A 1 213 ? 9.243 23.147 -11.460 1.00 43.19 213 TYR A CA 1
ATOM 1781 C C . TYR A 1 213 ? 10.273 23.165 -12.598 1.00 43.19 213 TYR A C 1
ATOM 1783 O O . TYR A 1 213 ? 9.885 22.994 -13.752 1.00 43.19 213 TYR A O 1
ATOM 1791 N N . THR A 1 214 ? 11.557 23.391 -12.315 1.00 46.47 214 THR A N 1
ATOM 1792 C CA . THR A 1 214 ? 12.606 23.385 -13.343 1.00 46.47 214 THR A CA 1
ATOM 1793 C C . THR A 1 214 ? 13.461 22.135 -13.219 1.00 46.47 214 THR A C 1
ATOM 1795 O O . THR A 1 214 ? 14.170 21.977 -12.227 1.00 46.47 214 THR A O 1
ATOM 1798 N N . ASP A 1 215 ? 13.429 21.269 -14.236 1.00 42.78 215 ASP A N 1
ATOM 1799 C CA . ASP A 1 215 ? 14.392 20.174 -14.348 1.00 42.78 215 ASP A CA 1
ATOM 1800 C C . ASP A 1 215 ? 15.807 20.763 -14.323 1.00 42.78 215 ASP A C 1
ATOM 1802 O O . ASP A 1 215 ? 16.189 21.562 -15.183 1.00 42.78 215 ASP A O 1
ATOM 1806 N N . HIS A 1 216 ? 16.589 20.389 -13.311 1.00 48.78 216 HIS A N 1
ATOM 1807 C CA . HIS A 1 216 ? 17.975 20.813 -13.192 1.00 48.78 216 HIS A CA 1
ATOM 1808 C C . HIS A 1 216 ? 18.776 20.258 -14.378 1.00 48.78 216 HIS A C 1
ATOM 1810 O O . HIS A 1 216 ? 19.108 19.071 -14.435 1.00 48.78 216 HIS A O 1
ATOM 1816 N N . ILE A 1 217 ? 19.124 21.130 -15.327 1.00 52.16 217 ILE A N 1
ATOM 1817 C CA . ILE A 1 217 ? 20.060 20.847 -16.422 1.00 52.16 217 ILE A CA 1
ATOM 1818 C C . ILE A 1 217 ? 21.472 20.748 -15.815 1.00 52.16 217 ILE A C 1
ATOM 1820 O O . ILE A 1 217 ? 22.273 21.669 -15.926 1.00 52.16 217 ILE A O 1
ATOM 1824 N N . CYS A 1 218 ? 21.781 19.664 -15.097 1.00 50.97 218 CYS A N 1
ATOM 1825 C CA . CYS A 1 218 ? 23.092 19.511 -14.443 1.00 50.97 218 CYS A CA 1
ATOM 1826 C C . CYS A 1 218 ? 23.722 18.114 -14.539 1.00 50.97 218 CYS A C 1
ATOM 1828 O O . CYS A 1 218 ? 24.794 17.884 -13.991 1.00 50.97 218 CYS A O 1
ATOM 1830 N N . LEU A 1 219 ? 23.145 17.180 -15.300 1.00 42.91 219 LEU A N 1
ATOM 1831 C CA . LEU A 1 219 ? 23.739 15.843 -15.462 1.00 42.91 219 LEU A CA 1
ATOM 1832 C C . LEU A 1 219 ? 24.922 15.777 -16.446 1.00 42.91 219 LEU A C 1
ATOM 1834 O O . LEU A 1 219 ? 25.532 14.720 -16.582 1.00 42.91 219 LEU A O 1
ATOM 1838 N N . LYS A 1 220 ? 25.264 16.869 -17.143 1.00 45.41 220 LYS A N 1
ATOM 1839 C CA . LYS A 1 220 ? 26.200 16.801 -18.279 1.00 45.41 220 LYS A CA 1
ATOM 1840 C C . LYS A 1 220 ? 27.684 16.913 -17.908 1.00 45.41 220 LYS A C 1
ATOM 1842 O O . LYS A 1 220 ? 28.508 16.410 -18.659 1.00 45.41 220 LYS A O 1
ATOM 1847 N N . GLU A 1 221 ? 28.035 17.517 -16.770 1.00 44.59 221 GLU A N 1
ATOM 1848 C CA . GLU A 1 221 ? 29.441 17.872 -16.473 1.00 44.59 221 GLU A CA 1
ATOM 1849 C C . GLU A 1 221 ? 30.043 17.189 -15.232 1.00 44.59 221 GLU A C 1
ATOM 1851 O O . GLU A 1 221 ? 31.243 17.304 -14.995 1.00 44.59 221 GLU A O 1
ATOM 1856 N N . LYS A 1 222 ? 29.268 16.404 -14.464 1.00 43.34 222 LYS A N 1
ATOM 1857 C CA . LYS A 1 222 ? 29.772 15.712 -13.258 1.00 43.34 222 LYS A CA 1
ATOM 1858 C C . LYS A 1 222 ? 30.367 14.319 -13.477 1.00 43.34 222 LYS A C 1
ATOM 1860 O O . LYS A 1 222 ? 30.745 13.668 -12.506 1.00 43.34 222 LYS A O 1
ATOM 1865 N N . MET A 1 223 ? 30.482 13.846 -14.715 1.00 43.97 223 MET A N 1
ATOM 1866 C CA . MET A 1 223 ? 31.170 12.586 -14.999 1.00 43.97 223 MET A CA 1
ATOM 1867 C C . MET A 1 223 ? 32.477 12.842 -15.768 1.00 43.97 223 MET A C 1
ATOM 1869 O O . MET A 1 223 ? 32.540 12.595 -16.969 1.00 43.97 223 MET A O 1
ATOM 1873 N N . PRO A 1 224 ? 33.559 13.295 -15.103 1.00 44.44 224 PRO A N 1
ATOM 1874 C CA . PRO A 1 224 ? 34.873 13.425 -15.740 1.00 44.44 224 PRO A CA 1
ATOM 1875 C C . PRO A 1 224 ? 35.483 12.070 -16.157 1.00 44.44 224 PRO A C 1
ATOM 1877 O O . PRO A 1 224 ? 36.520 12.051 -16.805 1.00 44.44 224 PRO A O 1
ATOM 1880 N N . ASN A 1 225 ? 34.814 10.952 -15.839 1.00 49.75 225 ASN A N 1
ATOM 1881 C CA . ASN A 1 225 ? 35.176 9.590 -16.230 1.00 49.75 225 ASN A CA 1
ATOM 1882 C C . ASN A 1 225 ? 33.995 8.855 -16.909 1.00 49.75 225 ASN A C 1
ATOM 1884 O O . ASN A 1 225 ? 33.698 7.715 -16.546 1.00 49.75 225 ASN A O 1
ATOM 1888 N N . ILE A 1 226 ? 33.273 9.475 -17.856 1.00 50.41 226 ILE A N 1
ATOM 1889 C CA . ILE A 1 226 ? 32.448 8.670 -18.780 1.00 50.41 226 ILE A CA 1
ATOM 1890 C C . ILE A 1 226 ? 33.408 7.968 -19.734 1.00 50.41 226 ILE A C 1
ATOM 1892 O O . ILE A 1 226 ? 33.810 8.524 -20.755 1.00 50.41 226 ILE A O 1
ATOM 1896 N N . ASN A 1 227 ? 33.765 6.732 -19.404 1.00 59.91 227 ASN A N 1
ATOM 1897 C CA . ASN A 1 227 ? 34.344 5.839 -20.392 1.00 59.91 227 ASN A CA 1
ATOM 1898 C C . ASN A 1 227 ? 33.226 5.463 -21.366 1.00 59.91 227 ASN A C 1
ATOM 1900 O O . ASN A 1 227 ? 32.250 4.810 -20.995 1.00 59.91 227 ASN A O 1
ATOM 1904 N N . THR A 1 228 ? 33.340 5.941 -22.603 1.00 68.75 228 THR A N 1
ATOM 1905 C CA . THR A 1 228 ? 32.439 5.544 -23.682 1.00 68.75 228 THR A CA 1
ATOM 1906 C C . THR A 1 228 ? 32.913 4.204 -24.231 1.00 68.75 228 THR A C 1
ATOM 1908 O O . THR A 1 228 ? 34.069 4.052 -24.618 1.00 68.75 228 THR A O 1
ATOM 1911 N N . HIS A 1 229 ? 32.022 3.216 -24.236 1.00 77.19 229 HIS A N 1
ATOM 1912 C CA . HIS A 1 229 ? 32.251 1.947 -24.917 1.00 77.19 229 HIS A CA 1
ATOM 1913 C C . HIS A 1 229 ? 31.497 1.985 -26.244 1.00 77.19 229 HIS A C 1
ATOM 1915 O O . HIS A 1 229 ? 30.274 2.128 -26.262 1.00 77.19 229 HIS A O 1
ATOM 1921 N N . ILE A 1 230 ? 32.237 1.907 -27.350 1.00 84.88 230 ILE A N 1
ATOM 1922 C CA . ILE A 1 230 ? 31.669 1.847 -28.697 1.00 84.88 230 ILE A CA 1
ATOM 1923 C C . ILE A 1 230 ? 31.473 0.370 -29.040 1.00 84.88 230 ILE A C 1
ATOM 1925 O O . ILE A 1 230 ? 32.435 -0.392 -29.095 1.00 84.88 230 ILE A O 1
ATOM 1929 N N . LEU A 1 231 ? 30.218 -0.031 -29.233 1.00 90.38 231 LEU A N 1
ATOM 1930 C CA . LEU A 1 231 ? 29.849 -1.385 -29.640 1.00 90.38 231 LEU A CA 1
ATOM 1931 C C . LEU A 1 231 ? 29.767 -1.442 -31.167 1.00 90.38 231 LEU A C 1
ATOM 1933 O O . LEU A 1 231 ? 28.748 -1.084 -31.758 1.00 90.38 231 LEU A O 1
ATOM 1937 N N . GLU A 1 232 ? 30.857 -1.859 -31.806 1.00 88.50 232 GLU A N 1
ATOM 1938 C CA . GLU A 1 232 ? 30.935 -1.995 -33.262 1.00 88.50 232 GLU A CA 1
ATOM 1939 C C . GLU A 1 232 ? 30.480 -3.393 -33.697 1.00 88.50 232 GLU A C 1
ATOM 1941 O O . GLU A 1 232 ? 30.972 -4.410 -33.205 1.00 88.50 232 GLU A O 1
ATOM 1946 N N . GLY A 1 233 ? 29.525 -3.464 -34.627 1.00 88.50 233 GLY A N 1
ATOM 1947 C CA . GLY A 1 233 ? 29.080 -4.748 -35.171 1.00 88.50 233 GLY A CA 1
ATOM 1948 C C . GLY A 1 233 ? 27.848 -4.699 -36.067 1.00 88.50 233 GLY A C 1
ATOM 1949 O O . GLY A 1 233 ? 27.672 -5.619 -36.861 1.00 88.50 233 GLY A O 1
ATOM 1950 N N . HIS A 1 234 ? 27.012 -3.668 -35.975 1.00 94.62 234 HIS A N 1
ATOM 1951 C CA . HIS A 1 234 ? 25.934 -3.467 -36.943 1.00 94.62 234 HIS A CA 1
ATOM 1952 C C . HIS A 1 234 ? 26.461 -2.870 -38.249 1.00 94.62 234 HIS A C 1
ATOM 1954 O O . HIS A 1 234 ? 27.354 -2.025 -38.226 1.00 94.62 234 HIS A O 1
ATOM 1960 N N . ASP A 1 235 ? 25.882 -3.306 -39.367 1.00 93.88 235 ASP A N 1
ATOM 1961 C CA . ASP A 1 235 ? 26.287 -2.888 -40.717 1.00 93.88 235 ASP A CA 1
ATOM 1962 C C . ASP A 1 235 ? 25.433 -1.713 -41.253 1.00 93.88 235 ASP A C 1
ATOM 1964 O O . ASP A 1 235 ? 25.695 -1.187 -42.333 1.00 93.88 235 ASP A O 1
ATOM 1968 N N . ASP A 1 236 ? 24.411 -1.292 -40.497 1.00 94.19 236 ASP A N 1
ATOM 1969 C CA . ASP A 1 236 ? 23.520 -0.162 -40.795 1.00 94.19 236 ASP A CA 1
ATOM 1970 C C . ASP A 1 236 ? 22.975 0.454 -39.481 1.00 94.19 236 ASP A C 1
ATOM 1972 O O . ASP A 1 236 ? 23.249 -0.034 -38.377 1.00 94.19 236 ASP A O 1
ATOM 1976 N N . GLU A 1 237 ? 22.194 1.530 -39.588 1.00 92.62 237 GLU A N 1
ATOM 1977 C CA . GLU A 1 237 ? 21.621 2.306 -38.485 1.00 92.62 237 GLU A CA 1
ATOM 1978 C C . GLU A 1 237 ? 21.001 1.437 -37.379 1.00 92.62 237 GLU A C 1
ATOM 1980 O O . GLU A 1 237 ? 20.136 0.591 -37.619 1.00 92.62 237 GLU A O 1
ATOM 1985 N N . VAL A 1 238 ? 21.403 1.694 -36.132 1.00 93.56 238 VAL A N 1
ATOM 1986 C CA . VAL A 1 238 ? 20.793 1.086 -34.944 1.00 93.56 238 VAL A CA 1
ATOM 1987 C C . VAL A 1 238 ? 19.575 1.909 -34.549 1.00 93.56 238 VAL A C 1
ATOM 1989 O O . VAL A 1 238 ? 19.696 3.086 -34.216 1.00 93.56 238 VAL A O 1
ATOM 1992 N N . TRP A 1 239 ? 18.397 1.295 -34.575 1.00 90.62 239 TRP A N 1
ATOM 1993 C CA . TRP A 1 239 ? 17.134 1.984 -34.296 1.00 90.62 239 TRP A CA 1
ATOM 1994 C C . TRP A 1 239 ? 16.619 1.738 -32.881 1.00 90.62 239 TRP A C 1
ATOM 1996 O O . TRP A 1 239 ? 15.809 2.516 -32.376 1.00 90.62 239 TRP A O 1
ATOM 2006 N N . ASN A 1 240 ? 17.064 0.664 -32.225 1.00 87.31 240 ASN A N 1
ATOM 2007 C CA . ASN A 1 240 ? 16.560 0.305 -30.907 1.00 87.31 240 ASN A CA 1
ATOM 2008 C C . ASN A 1 240 ? 17.610 -0.406 -30.050 1.00 87.31 240 ASN A C 1
ATOM 2010 O O . ASN A 1 240 ? 18.422 -1.176 -30.563 1.00 87.31 240 ASN A O 1
ATOM 2014 N N . VAL A 1 241 ? 17.554 -0.180 -28.736 1.00 93.00 241 VAL A N 1
ATOM 2015 C CA . VAL A 1 241 ? 18.411 -0.827 -27.736 1.00 93.00 241 VAL A CA 1
ATOM 2016 C C . VAL A 1 241 ? 17.614 -1.137 -26.469 1.00 93.00 241 VAL A C 1
ATOM 2018 O O . VAL A 1 241 ? 16.769 -0.349 -26.047 1.00 93.00 241 VAL A O 1
ATOM 2021 N N . SER A 1 242 ? 17.886 -2.277 -25.833 1.00 92.19 242 SER A N 1
ATOM 2022 C CA . SER A 1 242 ? 17.220 -2.676 -24.590 1.00 92.19 242 SER A CA 1
ATOM 2023 C C . SER A 1 242 ? 18.126 -3.516 -23.697 1.00 92.19 242 SER A C 1
ATOM 2025 O O . SER A 1 242 ? 18.734 -4.491 -24.145 1.00 92.19 242 SER A O 1
ATOM 2027 N N . PHE A 1 243 ? 18.182 -3.162 -22.415 1.00 90.88 243 PHE A N 1
ATOM 2028 C CA . PHE A 1 243 ? 18.863 -3.951 -21.390 1.00 90.88 243 PHE A CA 1
ATOM 2029 C C . PHE A 1 243 ? 18.024 -5.162 -20.980 1.00 90.88 243 PHE A C 1
ATOM 2031 O O . PHE A 1 243 ? 16.799 -5.069 -20.854 1.00 90.88 243 PHE A O 1
ATOM 2038 N N . SER A 1 244 ? 18.690 -6.284 -20.713 1.00 86.88 244 SER A N 1
ATOM 2039 C CA . SER A 1 244 ? 18.053 -7.421 -20.062 1.00 86.88 244 SER A CA 1
ATOM 2040 C C . SER A 1 244 ? 17.627 -7.047 -18.632 1.00 86.88 244 SER A C 1
ATOM 2042 O O . SER A 1 244 ? 18.294 -6.240 -17.978 1.00 86.88 244 SER A O 1
ATOM 2044 N N . PRO A 1 245 ? 16.541 -7.631 -18.092 1.00 85.44 245 PRO A N 1
ATOM 2045 C CA . PRO A 1 245 ? 16.073 -7.318 -16.740 1.00 85.44 245 PRO A CA 1
ATOM 2046 C C . PRO A 1 245 ? 17.084 -7.643 -15.635 1.00 85.44 245 PRO A C 1
ATOM 2048 O O . PRO A 1 245 ? 17.025 -7.052 -14.560 1.00 85.44 245 PRO A O 1
ATOM 2051 N N . ASP A 1 246 ? 17.995 -8.587 -15.885 1.00 80.44 246 ASP A N 1
ATOM 2052 C CA . ASP A 1 246 ? 19.081 -8.949 -14.973 1.00 80.44 246 ASP A CA 1
ATOM 2053 C C . ASP A 1 246 ? 20.347 -8.091 -15.157 1.00 80.44 246 ASP A C 1
ATOM 2055 O O . ASP A 1 246 ? 21.303 -8.255 -14.400 1.00 80.44 246 ASP A O 1
ATOM 2059 N N . GLY A 1 247 ? 20.358 -7.181 -16.140 1.00 85.44 247 GLY A N 1
ATOM 2060 C CA . GLY A 1 247 ? 21.446 -6.239 -16.402 1.00 85.44 247 GLY A CA 1
ATOM 2061 C C . GLY A 1 247 ? 22.728 -6.865 -16.954 1.00 85.44 247 GLY A C 1
ATOM 2062 O O . GLY A 1 247 ? 23.762 -6.203 -16.947 1.00 85.44 247 GLY A O 1
ATOM 2063 N N . LYS A 1 248 ? 22.692 -8.124 -17.407 1.00 86.62 248 LYS A N 1
ATOM 2064 C CA . LYS A 1 248 ? 23.872 -8.831 -17.940 1.00 86.62 248 LYS A CA 1
ATOM 2065 C C . LYS A 1 248 ? 24.053 -8.678 -19.444 1.00 86.62 248 LYS A C 1
ATOM 2067 O O . LYS A 1 248 ? 25.179 -8.755 -19.926 1.00 86.62 248 LYS A O 1
ATOM 2072 N N . PHE A 1 249 ? 22.962 -8.453 -20.173 1.00 90.50 249 PHE A N 1
ATOM 2073 C CA . PHE A 1 249 ? 22.974 -8.343 -21.624 1.00 90.50 249 PHE A CA 1
ATOM 2074 C C . PHE A 1 249 ? 22.352 -7.040 -22.110 1.00 90.50 249 PHE A C 1
ATOM 2076 O O . PHE A 1 249 ? 21.394 -6.525 -21.532 1.00 90.50 249 PHE A O 1
ATOM 2083 N N . LEU A 1 250 ? 22.872 -6.539 -23.224 1.00 93.00 250 LEU A N 1
ATOM 2084 C CA . LEU A 1 250 ? 22.265 -5.476 -24.013 1.00 93.00 250 LEU A CA 1
ATOM 2085 C C . LEU A 1 250 ? 21.842 -6.073 -25.354 1.00 93.00 250 LEU A C 1
ATOM 2087 O O . LEU A 1 250 ? 22.626 -6.762 -25.991 1.00 93.00 250 LEU A O 1
ATOM 2091 N N . ALA A 1 251 ? 20.620 -5.813 -25.800 1.00 93.12 251 ALA A N 1
ATOM 2092 C CA . ALA A 1 251 ? 20.170 -6.170 -27.140 1.00 93.12 251 ALA A CA 1
ATOM 2093 C C . ALA A 1 251 ? 20.046 -4.906 -27.994 1.00 93.12 251 ALA A C 1
ATOM 2095 O O . ALA A 1 251 ? 19.489 -3.912 -27.529 1.00 93.12 251 ALA A O 1
ATOM 2096 N N . SER A 1 252 ? 20.534 -4.948 -29.230 1.00 95.00 252 SER A N 1
ATOM 2097 C CA . SER A 1 252 ? 20.410 -3.872 -30.215 1.00 95.00 252 SER A CA 1
ATOM 2098 C C . SER A 1 252 ? 19.765 -4.388 -31.496 1.00 95.00 252 SER A C 1
ATOM 2100 O O . SER A 1 252 ? 20.083 -5.482 -31.956 1.00 95.00 252 SER A O 1
ATOM 2102 N N . GLY A 1 253 ? 18.843 -3.610 -32.059 1.00 94.94 253 GLY A N 1
ATOM 2103 C CA . GLY A 1 253 ? 18.156 -3.902 -33.315 1.00 94.94 253 GLY A CA 1
ATOM 2104 C C . GLY A 1 253 ? 18.501 -2.852 -34.361 1.00 94.94 253 GLY A C 1
ATOM 2105 O O . GLY A 1 253 ? 18.466 -1.652 -34.069 1.00 94.94 253 GLY A O 1
ATOM 2106 N N . SER A 1 254 ? 18.836 -3.306 -35.566 1.00 96.06 254 SER A N 1
ATOM 2107 C CA . SER A 1 254 ? 19.317 -2.449 -36.649 1.00 96.06 254 SER A CA 1
ATOM 2108 C C . SER A 1 254 ? 18.495 -2.603 -37.927 1.00 96.06 254 SER A C 1
ATOM 2110 O O . SER A 1 254 ? 17.742 -3.565 -38.134 1.00 96.06 254 SER A O 1
ATOM 2112 N N . LYS A 1 255 ? 18.665 -1.613 -38.798 1.00 95.88 255 LYS A N 1
ATOM 2113 C CA . LYS A 1 255 ? 18.243 -1.621 -40.192 1.00 95.88 255 LYS A CA 1
ATOM 2114 C C . LYS A 1 255 ? 18.953 -2.692 -41.033 1.00 95.88 255 LYS A C 1
ATOM 2116 O O . LYS A 1 255 ? 18.399 -3.125 -42.038 1.00 95.88 255 LYS A O 1
ATOM 2121 N N . ASP A 1 256 ? 20.077 -3.238 -40.560 1.00 95.56 256 ASP A N 1
ATOM 2122 C CA . ASP A 1 256 ? 20.777 -4.384 -41.167 1.00 95.56 256 ASP A CA 1
ATOM 2123 C C . ASP A 1 256 ? 20.022 -5.729 -41.052 1.00 95.56 256 ASP A C 1
ATOM 2125 O O . ASP A 1 256 ? 20.549 -6.784 -41.410 1.00 95.56 256 ASP A O 1
ATOM 2129 N N . CYS A 1 257 ? 18.774 -5.697 -40.566 1.00 95.50 257 CYS A N 1
ATOM 2130 C CA . CYS A 1 257 ? 17.884 -6.842 -40.359 1.00 95.50 257 CYS A CA 1
ATOM 2131 C C . CYS A 1 257 ? 18.358 -7.820 -39.266 1.00 95.50 257 CYS A C 1
ATOM 2133 O O . CYS A 1 257 ? 17.815 -8.925 -39.139 1.00 95.50 257 CYS A O 1
ATOM 2135 N N . THR A 1 258 ? 19.351 -7.440 -38.454 1.00 95.12 258 THR A N 1
ATOM 2136 C CA . THR A 1 258 ? 19.895 -8.275 -37.380 1.00 95.12 258 THR A CA 1
ATOM 2137 C C . THR A 1 258 ? 19.679 -7.672 -36.000 1.00 95.12 258 THR A C 1
ATOM 2139 O O . THR A 1 258 ? 19.675 -6.457 -35.798 1.00 95.12 258 THR A O 1
ATOM 2142 N N . THR A 1 259 ? 19.475 -8.551 -35.020 1.00 95.69 259 THR A N 1
ATOM 2143 C CA . THR A 1 259 ? 19.519 -8.180 -33.601 1.00 95.69 259 THR A CA 1
ATOM 2144 C C . THR A 1 259 ? 20.813 -8.715 -33.012 1.00 95.69 259 THR A C 1
ATOM 2146 O O . THR A 1 259 ? 21.098 -9.904 -33.152 1.00 95.69 259 THR A O 1
ATOM 2149 N N . ILE A 1 260 ? 21.601 -7.871 -32.357 1.00 94.75 260 ILE A N 1
ATOM 2150 C CA . ILE A 1 260 ? 22.837 -8.284 -31.691 1.00 94.75 260 ILE A CA 1
ATOM 2151 C C . ILE A 1 260 ? 22.625 -8.268 -30.178 1.00 94.75 260 ILE A C 1
ATOM 2153 O O . ILE A 1 260 ? 22.031 -7.340 -29.636 1.00 94.75 260 ILE A O 1
ATOM 2157 N N . ILE A 1 261 ? 23.104 -9.311 -29.502 1.00 93.56 261 ILE A N 1
ATOM 2158 C CA . ILE A 1 261 ? 23.169 -9.393 -28.044 1.00 93.56 261 ILE A CA 1
ATOM 2159 C C . ILE A 1 261 ? 24.621 -9.186 -27.625 1.00 93.56 261 ILE A C 1
ATOM 2161 O O . ILE A 1 261 ? 25.502 -9.934 -28.051 1.00 93.56 261 ILE A O 1
ATOM 2165 N N . TRP A 1 262 ? 24.842 -8.204 -26.765 1.00 93.50 262 TRP A N 1
ATOM 2166 C CA . TRP A 1 262 ? 26.124 -7.830 -26.190 1.00 93.50 262 TRP A CA 1
ATOM 2167 C C . TRP A 1 262 ? 26.182 -8.253 -24.729 1.00 93.50 262 TRP A C 1
ATOM 2169 O O . TRP A 1 262 ? 25.196 -8.108 -24.001 1.00 93.50 262 TRP A O 1
ATOM 2179 N N . ASP A 1 263 ? 27.329 -8.758 -24.294 1.00 89.62 263 ASP A N 1
ATOM 2180 C CA . ASP A 1 263 ? 27.607 -8.984 -22.880 1.00 89.62 263 ASP A CA 1
ATOM 2181 C C . ASP A 1 263 ? 28.086 -7.668 -22.250 1.00 89.62 263 ASP A C 1
ATOM 2183 O O . ASP A 1 263 ? 28.946 -6.982 -22.792 1.00 89.62 263 ASP A O 1
ATOM 2187 N N . ILE A 1 264 ? 27.479 -7.255 -21.138 1.00 86.81 264 ILE A N 1
ATOM 2188 C CA . ILE A 1 264 ? 27.781 -5.960 -20.502 1.00 86.81 264 ILE A CA 1
ATOM 2189 C C . ILE A 1 264 ? 29.071 -6.036 -19.678 1.00 86.81 264 ILE A C 1
ATOM 2191 O O . ILE A 1 264 ? 29.665 -5.008 -19.359 1.00 86.81 264 ILE A O 1
ATOM 2195 N N . THR A 1 265 ? 29.515 -7.243 -19.318 1.00 84.12 265 THR A N 1
ATOM 2196 C CA . THR A 1 265 ? 30.712 -7.411 -18.485 1.00 84.12 265 THR A CA 1
ATOM 2197 C C . THR A 1 265 ? 31.997 -7.083 -19.238 1.00 84.12 265 THR A C 1
ATOM 2199 O O . THR A 1 265 ? 32.911 -6.503 -18.652 1.00 84.12 265 THR A O 1
ATOM 2202 N N . ASP A 1 266 ? 32.054 -7.408 -20.528 1.00 83.75 266 ASP A N 1
ATOM 2203 C CA . ASP A 1 266 ? 33.211 -7.194 -21.400 1.00 83.75 266 ASP A CA 1
ATOM 2204 C C . ASP A 1 266 ? 32.896 -6.361 -22.658 1.00 83.75 266 ASP A C 1
ATOM 2206 O O . ASP A 1 266 ? 33.805 -6.062 -23.433 1.00 83.75 266 ASP A O 1
ATOM 2210 N N . PHE A 1 267 ? 31.635 -5.951 -22.842 1.00 85.12 267 PHE A N 1
ATOM 2211 C CA . PHE A 1 267 ? 31.141 -5.201 -24.000 1.00 85.12 267 PHE A CA 1
ATOM 2212 C C . PHE A 1 267 ? 31.361 -5.922 -25.341 1.00 85.12 267 PHE A C 1
ATOM 2214 O O . PHE A 1 267 ? 31.500 -5.276 -26.380 1.00 85.12 267 PHE A O 1
ATOM 2221 N N . GLN A 1 268 ? 31.376 -7.260 -25.346 1.00 87.38 268 GLN A N 1
ATOM 2222 C CA . GLN A 1 268 ? 31.560 -8.047 -26.566 1.00 87.38 268 GLN A CA 1
ATOM 2223 C C . GLN A 1 268 ? 30.250 -8.551 -27.174 1.00 87.38 268 GLN A C 1
ATOM 2225 O O . GLN A 1 268 ? 29.249 -8.790 -26.494 1.00 87.38 268 GLN A O 1
ATOM 2230 N N . LEU A 1 269 ? 30.275 -8.744 -28.496 1.00 91.75 269 LEU A N 1
ATOM 2231 C CA . LEU A 1 269 ? 29.199 -9.382 -29.244 1.00 91.75 269 LEU A CA 1
ATOM 2232 C C . LEU A 1 269 ? 29.102 -10.853 -28.835 1.00 91.75 269 LEU A C 1
ATOM 2234 O O . LEU A 1 269 ? 30.002 -11.642 -29.114 1.00 91.75 269 LEU A O 1
ATOM 2238 N N . LYS A 1 270 ? 27.979 -11.235 -28.226 1.00 90.38 270 LYS A N 1
ATOM 2239 C CA . LYS A 1 270 ? 27.721 -12.608 -27.785 1.00 90.38 270 LYS A CA 1
ATOM 2240 C C . LYS A 1 270 ? 26.946 -13.409 -28.819 1.00 90.38 270 LYS A C 1
ATOM 2242 O O . LYS A 1 270 ? 27.314 -14.535 -29.137 1.00 90.38 270 LYS A O 1
ATOM 2247 N N . TYR A 1 271 ? 25.887 -12.817 -29.368 1.00 89.81 271 TYR A N 1
ATOM 2248 C CA . TYR A 1 271 ? 25.040 -13.465 -30.367 1.00 89.81 271 TYR A CA 1
ATOM 2249 C C . TYR A 1 271 ? 24.596 -12.479 -31.438 1.00 89.81 271 TYR A C 1
ATOM 2251 O O . TYR A 1 271 ? 24.239 -11.342 -31.137 1.00 89.81 271 TYR A O 1
ATOM 2259 N N . ARG A 1 272 ? 24.545 -12.946 -32.688 1.00 93.31 272 ARG A N 1
ATOM 2260 C CA . ARG A 1 272 ? 23.905 -12.235 -33.798 1.00 93.31 272 ARG A CA 1
ATOM 2261 C C . ARG A 1 272 ? 22.691 -13.032 -34.261 1.00 93.31 272 ARG A C 1
ATOM 2263 O O . ARG A 1 272 ? 22.826 -14.096 -34.858 1.00 93.31 272 ARG A O 1
ATOM 2270 N N . LEU A 1 273 ? 21.507 -12.505 -33.986 1.00 92.94 273 LEU A N 1
ATOM 2271 C CA . LEU A 1 273 ? 20.230 -13.089 -34.368 1.00 92.94 273 LEU A CA 1
ATOM 2272 C C . LEU A 1 273 ? 19.888 -12.642 -35.790 1.00 92.94 273 LEU A C 1
ATOM 2274 O O . LEU A 1 273 ? 19.598 -11.469 -36.043 1.00 92.94 273 LEU A O 1
ATOM 2278 N N . ARG A 1 274 ? 19.946 -13.592 -36.724 1.00 92.12 274 ARG A N 1
ATOM 2279 C CA . ARG A 1 274 ? 19.562 -13.408 -38.127 1.00 92.12 274 ARG A CA 1
ATOM 2280 C C . ARG A 1 274 ? 18.245 -14.121 -38.386 1.00 92.12 274 ARG A C 1
ATOM 2282 O O . ARG A 1 274 ? 18.071 -15.263 -37.971 1.00 92.12 274 ARG A O 1
ATOM 2289 N N . GLY A 1 275 ? 17.338 -13.472 -39.107 1.00 89.31 275 GLY A N 1
ATOM 2290 C CA . GLY A 1 275 ? 16.097 -14.115 -39.539 1.00 89.31 275 GLY A CA 1
ATOM 2291 C C . GLY A 1 275 ? 14.971 -13.163 -39.912 1.00 89.31 275 GLY A C 1
ATOM 2292 O O . GLY A 1 275 ? 14.010 -13.621 -40.527 1.00 89.31 275 GLY A O 1
ATOM 2293 N N . HIS A 1 276 ? 15.066 -11.883 -39.548 1.00 94.81 276 HIS A N 1
ATOM 2294 C CA . HIS A 1 276 ? 14.258 -10.839 -40.173 1.00 94.81 276 HIS A CA 1
ATOM 2295 C C . HIS A 1 276 ? 14.811 -10.514 -41.562 1.00 94.81 276 HIS A C 1
ATOM 2297 O O . HIS A 1 276 ? 16.006 -10.681 -41.808 1.00 94.81 276 HIS A O 1
ATOM 2303 N N . ILE A 1 277 ? 13.927 -10.102 -42.468 1.00 95.00 277 ILE A N 1
ATOM 2304 C CA . ILE A 1 277 ? 14.277 -9.741 -43.856 1.00 95.00 277 ILE A CA 1
ATOM 2305 C C . ILE A 1 277 ? 14.173 -8.234 -44.119 1.00 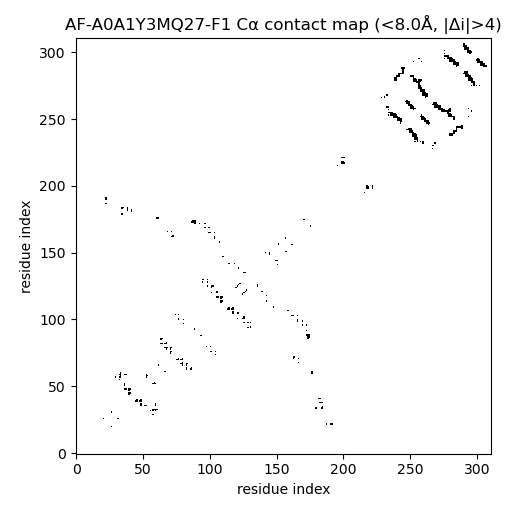95.00 277 ILE A C 1
ATOM 2307 O O . ILE A 1 277 ? 14.379 -7.795 -45.246 1.00 95.00 277 ILE A O 1
ATOM 2311 N N . ASP A 1 278 ? 13.826 -7.463 -43.090 1.00 95.50 278 ASP A N 1
ATOM 2312 C CA . ASP A 1 278 ? 13.754 -6.004 -43.109 1.00 95.50 278 ASP A CA 1
ATOM 2313 C C . ASP A 1 278 ? 14.134 -5.451 -41.719 1.00 95.50 278 ASP A C 1
ATOM 2315 O O . ASP A 1 278 ? 14.262 -6.198 -40.736 1.00 95.50 278 ASP A O 1
ATOM 2319 N N . ALA A 1 279 ? 14.292 -4.134 -41.632 1.00 93.62 279 ALA A N 1
ATOM 2320 C CA . ALA A 1 279 ? 14.748 -3.393 -40.467 1.00 93.62 279 ALA A CA 1
ATOM 2321 C C . ALA A 1 279 ? 13.977 -3.732 -39.186 1.00 93.62 279 ALA A C 1
ATOM 2323 O O . ALA A 1 279 ? 12.746 -3.833 -39.181 1.00 93.62 279 ALA A O 1
ATOM 2324 N N . ILE A 1 280 ? 14.701 -3.852 -38.073 1.00 95.56 280 ILE A N 1
ATOM 2325 C CA . ILE A 1 280 ? 14.099 -4.046 -36.752 1.00 95.56 280 ILE A CA 1
ATOM 2326 C C . ILE A 1 280 ? 13.645 -2.694 -36.213 1.00 95.56 280 ILE A C 1
ATOM 2328 O O . ILE A 1 280 ? 14.453 -1.810 -35.943 1.00 95.56 280 ILE A O 1
ATOM 2332 N N . SER A 1 281 ? 12.337 -2.542 -36.037 1.00 91.81 281 SER A N 1
ATOM 2333 C CA . SER A 1 281 ? 11.727 -1.306 -35.548 1.00 91.81 281 SER A CA 1
ATOM 2334 C C . SER A 1 281 ? 11.701 -1.231 -34.022 1.00 91.81 281 SER A C 1
ATOM 2336 O O . SER A 1 281 ? 11.848 -0.150 -33.456 1.00 91.81 281 SER A O 1
ATOM 2338 N N . ASN A 1 282 ? 11.530 -2.366 -33.338 1.00 91.88 282 ASN A N 1
ATOM 2339 C CA . ASN A 1 282 ? 11.514 -2.441 -31.878 1.00 91.88 282 ASN A CA 1
ATOM 2340 C C . ASN A 1 282 ? 12.008 -3.795 -31.369 1.00 91.88 282 ASN A C 1
ATOM 2342 O O . ASN A 1 282 ? 11.911 -4.811 -32.061 1.00 91.88 282 ASN A O 1
ATOM 2346 N N . LEU A 1 283 ? 12.470 -3.817 -30.119 1.00 93.44 283 LEU A N 1
ATOM 2347 C CA . LEU A 1 283 ? 12.807 -5.046 -29.413 1.00 93.44 283 LEU A CA 1
ATOM 2348 C C . LEU A 1 283 ? 12.489 -4.936 -27.917 1.00 93.44 283 LEU A C 1
ATOM 2350 O O . LEU A 1 283 ? 12.577 -3.858 -27.332 1.00 93.44 283 LEU A O 1
ATOM 2354 N N . TYR A 1 284 ? 12.129 -6.058 -27.295 1.00 93.38 284 TYR A N 1
ATOM 2355 C CA . TYR A 1 284 ? 11.774 -6.122 -25.878 1.00 93.38 284 TYR A CA 1
ATOM 2356 C C . TYR A 1 284 ? 12.282 -7.405 -25.238 1.00 93.38 284 TYR A C 1
ATOM 2358 O O . TYR A 1 284 ? 12.083 -8.501 -25.763 1.00 93.38 284 TYR A O 1
ATOM 2366 N N . TRP A 1 285 ? 12.865 -7.284 -24.051 1.00 89.62 285 TRP A N 1
ATOM 2367 C CA . TRP A 1 285 ? 13.152 -8.443 -23.221 1.00 89.62 285 TRP A CA 1
ATOM 2368 C C . TRP A 1 285 ? 11.900 -8.935 -22.499 1.00 89.62 285 TRP A C 1
ATOM 2370 O O . TRP A 1 285 ? 11.094 -8.161 -21.979 1.00 89.62 285 TRP A O 1
ATOM 2380 N N . SER A 1 286 ? 11.774 -10.253 -22.409 1.00 88.25 286 SER A N 1
ATOM 2381 C CA . SER A 1 286 ? 10.852 -10.894 -21.472 1.00 88.25 286 SER A CA 1
ATOM 2382 C C . SER A 1 286 ? 11.211 -10.531 -20.021 1.00 88.25 286 SER A C 1
ATOM 2384 O O . SER A 1 286 ? 12.395 -10.427 -19.699 1.00 88.25 286 SER A O 1
ATOM 2386 N N . PRO A 1 287 ? 10.234 -10.408 -19.099 1.00 84.50 287 PRO A N 1
ATOM 2387 C CA . PRO A 1 287 ? 10.500 -10.043 -17.701 1.00 84.50 287 PRO A CA 1
ATOM 2388 C C . PRO A 1 287 ? 11.428 -11.007 -16.951 1.00 84.50 287 PRO A C 1
ATOM 2390 O O . PRO A 1 287 ? 12.042 -10.627 -15.961 1.00 84.50 287 PRO A O 1
ATOM 2393 N N . ASN A 1 288 ? 11.520 -12.260 -17.407 1.00 81.19 288 ASN A N 1
ATOM 2394 C CA . ASN A 1 288 ? 12.403 -13.275 -16.833 1.00 81.19 288 ASN A CA 1
ATOM 2395 C C . ASN A 1 288 ? 13.814 -13.285 -17.458 1.00 81.19 288 ASN A C 1
ATOM 2397 O O . ASN A 1 288 ? 14.633 -14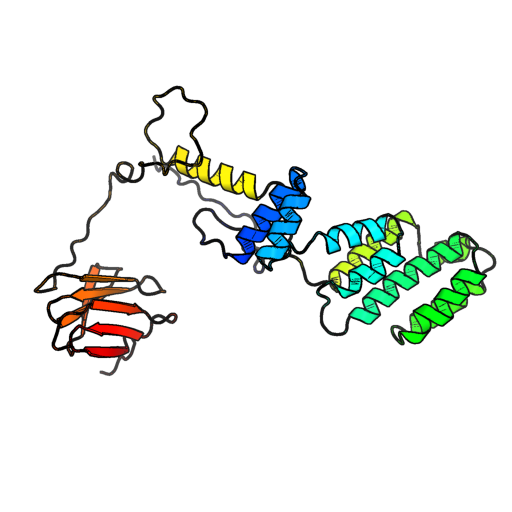.105 -17.050 1.00 81.19 288 ASN A O 1
ATOM 2401 N N . GLY A 1 289 ? 14.083 -12.428 -18.452 1.00 84.44 289 GLY A N 1
ATOM 2402 C CA . GLY A 1 289 ? 15.376 -12.298 -19.130 1.00 84.44 289 GLY A CA 1
ATOM 2403 C C . GLY A 1 289 ? 15.769 -13.467 -20.037 1.00 84.44 289 GLY A C 1
ATOM 2404 O O . GLY A 1 289 ? 16.908 -13.517 -20.486 1.00 84.44 289 GLY A O 1
ATOM 2405 N N . LYS A 1 290 ? 14.872 -14.421 -20.315 1.00 87.00 290 LYS A N 1
ATOM 2406 C CA . LYS A 1 290 ? 15.213 -15.631 -21.092 1.00 87.00 290 LYS A CA 1
ATOM 2407 C C . LYS A 1 290 ? 14.929 -15.508 -22.582 1.00 87.00 290 LYS A C 1
ATOM 2409 O O . LYS A 1 290 ? 15.484 -16.268 -23.369 1.00 87.00 290 LYS A O 1
ATOM 2414 N N . GLN A 1 291 ? 14.052 -14.584 -22.950 1.00 91.62 291 GLN A N 1
ATOM 2415 C CA . GLN A 1 291 ? 13.575 -14.395 -24.315 1.00 91.62 291 GLN A CA 1
ATOM 2416 C C . GLN A 1 291 ? 13.647 -12.935 -24.746 1.00 91.62 291 GLN A C 1
ATOM 2418 O O . GLN A 1 291 ? 13.438 -12.039 -23.918 1.00 91.62 291 GLN A O 1
ATOM 2423 N N . ILE A 1 292 ? 13.851 -12.721 -26.043 1.00 93.38 292 ILE A N 1
ATOM 2424 C CA . ILE A 1 292 ? 13.753 -11.418 -26.705 1.00 93.38 292 ILE A CA 1
ATOM 2425 C C . ILE A 1 292 ? 12.649 -11.480 -27.752 1.00 93.38 292 ILE A C 1
ATOM 2427 O O . ILE A 1 292 ? 12.610 -12.394 -28.570 1.00 93.38 292 ILE A O 1
ATOM 2431 N N . LEU A 1 293 ? 11.775 -10.482 -27.747 1.00 95.19 293 LEU A N 1
ATOM 2432 C CA . LEU A 1 293 ? 10.810 -10.229 -28.803 1.00 95.19 293 LEU A CA 1
ATOM 2433 C C . LEU A 1 293 ? 11.370 -9.156 -29.739 1.00 95.19 293 LEU A C 1
ATOM 2435 O O . LEU A 1 293 ? 11.760 -8.090 -29.269 1.00 95.19 293 LEU A O 1
ATOM 2439 N N . THR A 1 294 ? 11.381 -9.407 -31.042 1.00 95.00 294 THR A N 1
ATOM 2440 C CA . THR A 1 294 ? 11.793 -8.436 -32.063 1.00 95.00 294 THR A CA 1
ATOM 2441 C C . THR A 1 294 ? 10.645 -8.173 -33.022 1.00 95.00 294 THR A C 1
ATOM 2443 O O . THR A 1 294 ? 9.975 -9.102 -33.476 1.00 95.00 294 THR A O 1
ATOM 2446 N N . CYS A 1 295 ? 10.426 -6.900 -33.333 1.00 94.81 295 CYS A N 1
ATOM 2447 C CA . CYS A 1 295 ? 9.450 -6.438 -34.309 1.00 94.81 295 CYS A CA 1
ATOM 2448 C C . CYS A 1 295 ? 10.195 -5.835 -35.500 1.00 94.81 295 CYS A C 1
ATOM 2450 O O . CYS A 1 295 ? 11.088 -5.008 -35.309 1.00 94.81 295 CYS A O 1
ATOM 2452 N N . SER A 1 296 ? 9.814 -6.218 -36.717 1.00 95.12 296 SER A N 1
ATOM 2453 C CA . SER A 1 296 ? 10.455 -5.750 -37.948 1.00 95.12 296 SER A CA 1
ATOM 2454 C C . SER A 1 296 ? 9.445 -5.168 -38.934 1.00 95.12 296 SER A C 1
ATOM 2456 O O . SER A 1 296 ? 8.248 -5.472 -38.905 1.00 95.12 296 SER A O 1
ATOM 2458 N N . ASN A 1 297 ? 9.949 -4.319 -39.826 1.00 95.25 297 ASN A N 1
ATOM 2459 C CA . ASN A 1 297 ? 9.220 -3.814 -40.985 1.00 95.25 297 ASN A CA 1
ATOM 2460 C C . ASN A 1 297 ? 8.831 -4.926 -41.979 1.00 95.25 297 ASN A C 1
ATOM 2462 O O . ASN A 1 297 ? 7.921 -4.728 -42.785 1.00 95.25 297 ASN A O 1
ATOM 2466 N N . ASP A 1 298 ? 9.392 -6.135 -41.837 1.00 95.38 298 ASP A N 1
ATOM 2467 C CA . ASP A 1 298 ? 9.014 -7.331 -42.601 1.00 95.38 298 ASP A CA 1
ATOM 2468 C C . ASP A 1 298 ? 7.619 -7.875 -42.246 1.00 95.38 298 ASP A C 1
ATOM 2470 O O . ASP A 1 298 ? 7.185 -8.902 -42.771 1.00 95.38 298 ASP A O 1
ATOM 2474 N N . ARG A 1 299 ? 6.893 -7.155 -41.381 1.00 95.44 299 ARG A N 1
ATOM 2475 C CA . ARG A 1 299 ? 5.548 -7.472 -40.886 1.00 95.44 299 ARG A CA 1
ATOM 2476 C C . ARG A 1 299 ? 5.511 -8.736 -40.034 1.00 95.44 299 ARG A C 1
ATOM 2478 O O . ARG A 1 299 ? 4.436 -9.297 -39.823 1.00 95.44 299 ARG A O 1
ATOM 2485 N N . THR A 1 300 ? 6.658 -9.172 -39.518 1.00 93.38 300 THR A N 1
ATOM 2486 C CA . THR A 1 300 ? 6.757 -10.302 -38.600 1.00 93.38 300 THR A CA 1
ATOM 2487 C C . THR A 1 300 ? 7.273 -9.873 -37.233 1.00 93.38 300 THR A C 1
ATOM 2489 O O . THR A 1 300 ? 7.983 -8.879 -37.060 1.00 93.38 300 THR A O 1
ATOM 2492 N N . ILE A 1 301 ? 6.890 -10.665 -36.238 1.00 95.94 301 ILE A N 1
ATOM 2493 C CA . ILE A 1 301 ? 7.425 -10.604 -34.886 1.00 95.94 301 ILE A CA 1
ATOM 2494 C C . ILE A 1 301 ? 8.122 -11.935 -34.644 1.00 95.94 301 ILE A C 1
ATOM 2496 O O . ILE A 1 301 ? 7.553 -12.991 -34.938 1.00 95.94 301 ILE A O 1
ATOM 2500 N N . LYS A 1 302 ? 9.344 -11.898 -34.119 1.00 93.50 302 LYS A N 1
ATOM 2501 C CA . LYS A 1 302 ? 10.093 -13.105 -33.761 1.00 93.50 302 LYS A CA 1
ATOM 2502 C C . LYS A 1 302 ? 10.379 -13.117 -32.271 1.00 93.50 302 LYS A C 1
ATOM 2504 O O . LYS A 1 302 ? 10.659 -12.085 -31.667 1.00 93.50 302 LYS A O 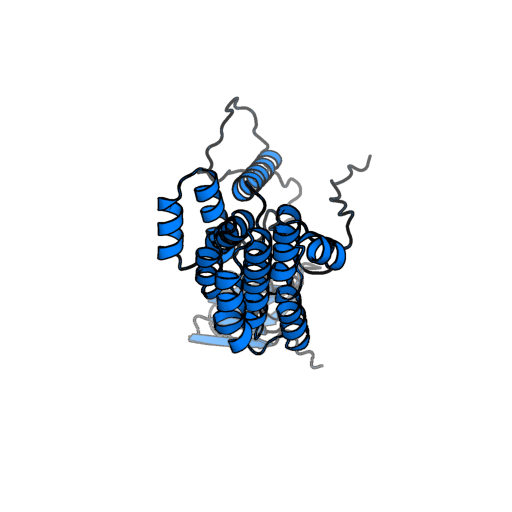1
ATOM 2509 N N . LEU A 1 303 ? 10.273 -14.304 -31.688 1.00 94.44 303 LEU A N 1
ATOM 2510 C CA . LEU A 1 303 ? 10.641 -14.577 -30.309 1.00 94.44 303 LEU A CA 1
ATOM 2511 C C . LEU A 1 303 ? 11.908 -15.429 -30.328 1.00 94.44 303 LEU A C 1
ATOM 2513 O O . LEU A 1 303 ? 11.948 -16.463 -30.993 1.00 94.44 303 LEU A O 1
ATOM 2517 N N . TRP A 1 304 ? 12.927 -14.980 -29.612 1.00 91.12 304 TRP A N 1
ATOM 2518 C CA . TRP A 1 304 ? 14.241 -15.602 -29.562 1.00 91.12 304 TRP A CA 1
ATOM 2519 C C . TRP A 1 304 ? 14.509 -16.096 -28.152 1.00 91.12 304 TRP A C 1
ATOM 2521 O O . TRP A 1 304 ? 14.493 -15.298 -27.214 1.00 91.12 304 TRP A O 1
ATOM 2531 N N . ASP A 1 305 ? 14.786 -17.386 -27.998 1.00 89.69 305 ASP A N 1
ATOM 2532 C CA . ASP A 1 305 ? 15.245 -17.945 -26.731 1.00 89.69 305 ASP A CA 1
ATOM 2533 C C . ASP A 1 305 ? 16.751 -17.701 -26.574 1.00 89.69 305 ASP A C 1
ATOM 2535 O O . ASP A 1 305 ? 17.569 -18.281 -27.282 1.00 89.69 305 ASP A O 1
ATOM 2539 N N . VAL A 1 306 ? 17.131 -16.845 -25.625 1.00 75.06 306 VAL A N 1
ATOM 2540 C CA . VAL A 1 306 ? 18.534 -16.455 -25.375 1.00 75.06 306 VAL A CA 1
ATOM 2541 C C . VAL A 1 306 ? 19.260 -17.476 -24.484 1.00 75.06 306 VAL A C 1
ATOM 2543 O O . VAL A 1 306 ? 20.482 -17.478 -24.392 1.00 75.06 306 VAL A O 1
ATOM 2546 N N . MET A 1 307 ? 18.510 -18.372 -23.831 1.00 64.38 307 MET A N 1
ATOM 2547 C CA . MET A 1 307 ? 19.009 -19.334 -22.834 1.00 64.38 307 MET A CA 1
ATOM 2548 C C . MET A 1 307 ? 18.954 -20.800 -23.289 1.00 64.38 307 MET A C 1
ATOM 2550 O O . MET A 1 307 ? 18.950 -21.700 -22.447 1.00 64.38 307 MET A O 1
ATOM 2554 N N . VAL A 1 308 ? 18.928 -21.074 -24.595 1.00 48.59 308 VAL A N 1
ATOM 2555 C CA . VAL A 1 308 ? 19.117 -22.446 -25.087 1.00 48.59 308 VAL A CA 1
ATOM 2556 C C . VAL A 1 308 ? 20.572 -22.619 -25.499 1.00 48.59 308 VAL A C 1
ATOM 2558 O O . VAL A 1 308 ? 20.950 -22.414 -26.647 1.00 48.59 308 VAL A O 1
ATOM 2561 N N . CYS A 1 309 ? 21.391 -23.039 -24.535 1.00 39.88 309 CYS A N 1
ATOM 2562 C CA . CYS A 1 309 ? 22.516 -23.897 -24.869 1.00 39.88 309 CYS A CA 1
ATOM 2563 C C . CYS A 1 309 ? 21.937 -25.168 -25.492 1.00 39.88 309 CYS A C 1
ATOM 2565 O O . CYS A 1 309 ? 21.235 -25.906 -24.807 1.00 39.88 309 CYS A O 1
ATOM 2567 N N . ASN A 1 310 ? 22.243 -25.422 -26.758 1.00 29.98 310 ASN A N 1
ATOM 2568 C CA . ASN A 1 310 ? 22.348 -26.774 -27.282 1.00 29.98 310 ASN A CA 1
ATOM 2569 C C . ASN A 1 310 ? 23.543 -26.801 -28.239 1.00 29.98 310 ASN A C 1
ATOM 2571 O O . ASN A 1 310 ? 23.429 -26.328 -29.364 1.00 29.98 310 ASN A O 1
ATOM 2575 N N . ASN A 1 311 ? 24.634 -27.357 -27.699 1.00 33.00 311 ASN A N 1
ATOM 2576 C CA . ASN A 1 311 ? 25.829 -27.935 -28.326 1.00 33.00 311 ASN A CA 1
ATOM 2577 C C . ASN A 1 311 ? 26.586 -27.112 -29.370 1.00 33.00 311 ASN A C 1
ATOM 2579 O O . ASN A 1 311 ? 26.170 -27.085 -30.546 1.00 33.00 311 ASN A O 1
#

Nearest PDB structures (foldseek):
  5yzv-assembly1_B  TM=9.967E-01  e=7.045E-07  Thermomonospora curvata
  8g3e-assembly2_B  TM=9.795E-01  e=1.035E-06  Homo sapiens
  5mzh-assembly2_B  TM=9.753E-01  e=2.780E-06  Chlamydomonas reinhardtii
  7som-assembly1_S  TM=3.271E-01  e=1.520E-06  Chlamydomonas reinhardtii
  7n61-assembly1_0B  TM=2.948E-01  e=3.463E-06  Chlamydomonas reinhardtii

Solvent-accessible surface area (backbone atoms only — not comparable to full-atom values): 18992 Å² total; per-residue (Å²): 130,87,79,79,70,90,71,83,74,76,90,66,94,71,87,83,91,76,91,68,88,52,94,92,59,86,76,50,72,74,58,50,53,32,41,51,36,49,52,31,48,75,74,66,39,48,70,61,28,52,51,50,24,64,74,68,71,52,67,54,82,40,63,62,56,51,50,30,52,49,21,50,70,73,62,40,60,68,61,28,61,61,42,52,77,79,51,67,56,44,88,89,40,62,58,57,53,52,46,54,55,51,50,53,55,30,53,56,26,49,75,70,68,36,55,73,61,26,51,45,42,47,62,72,60,48,55,78,58,77,64,64,61,73,59,52,55,54,57,58,56,58,75,75,54,90,52,66,65,63,54,30,66,74,65,75,58,47,81,77,60,47,40,56,52,48,50,59,58,49,54,74,47,36,57,83,59,84,81,73,63,84,65,47,56,55,54,52,49,51,52,50,47,52,54,50,54,76,51,45,88,80,82,85,64,99,64,96,71,81,65,92,85,58,83,78,91,41,83,84,76,76,58,93,76,70,80,81,81,84,78,86,79,74,89,41,61,72,66,32,75,43,65,31,73,82,63,53,37,36,39,37,24,12,52,62,20,36,36,38,34,26,34,60,90,79,62,41,84,72,45,78,49,75,80,56,88,29,30,27,66,44,64,45,59,37,89,84,50,43,34,38,39,38,35,30,73,64,78,48,73,48,77,43,72,76,71,69,87,77,135

pLDDT: mean 73.48, std 18.88, range [25.5, 96.06]

Secondary structure (DSSP, 8-state):
---------------SS-----TT----HHHHHHHHHHHHHHTT-HHHHHHHHHHHS---TTHHHHHHHHHHHHT-HHHHHHHHTTS-B-TT-HHHHHHHHHHHHHHHHHHTT-HHHHHHIIIIIIGGG---HHHHHHHHHGGG-S-HHHHHHHHT--HHHHHHHHHHHHHHHB-----PPTTHHHHHHHHHHHHHHHH-----S--S---TTS----SSSS-TT--PPP----SS-EEEEEE-TTSSEEEEEETTSEEEEEETTT--EEEEEE--SS-EEEEEE-TTSSEEEEEETTS-EEEEETT----

Radius of gyration: 31.31 Å; Cα contacts (8 Å, |Δi|>4): 336; chains: 1; bounding box: 74×62×89 Å